Protein AF-A0A0A1UKA1-F1 (afdb_monomer_lite)

Organism: NCBI:txid1086054

Radius of gyration: 29.77 Å; chains: 1; bounding box: 98×79×46 Å

pLDDT: mean 81.66, std 26.02, range [28.23, 98.88]

Secondary structure (DSSP, 8-state):
-------------------------------------------------------------------EEES--HHHHHHHHHHHHHHHHHHHHHHHHHHH-TT--HHHHHHH-S--HHHHHHHHHHHHHHTTGGGG-EEE-----TT--EE--TTSTTEEEE-HHHHHS-SSSTT-HHHHHHHHHHTSTTTT--B-S--SHHHHHHHHHH-HHHHHTBHHHHHHHHHHTT-

Structure (mmCIF, N/CA/C/O backbone):
data_AF-A0A0A1UKA1-F1
#
_entry.id   AF-A0A0A1UKA1-F1
#
loop_
_atom_site.group_PDB
_atom_site.id
_atom_site.type_symbol
_atom_site.label_atom_id
_atom_site.label_alt_id
_atom_site.label_comp_id
_atom_site.label_asym_id
_atom_site.label_entity_id
_atom_site.label_seq_id
_atom_site.pdbx_PDB_ins_code
_atom_site.Cartn_x
_atom_site.Cartn_y
_atom_site.Cartn_z
_atom_site.occupancy
_atom_site.B_iso_or_equiv
_atom_site.auth_seq_id
_atom_site.auth_comp_id
_atom_site.auth_asym_id
_atom_site.auth_atom_id
_atom_site.pdbx_PDB_model_num
ATOM 1 N N . MET A 1 1 ? 31.131 40.952 -23.204 1.00 45.03 1 MET A N 1
ATOM 2 C CA . MET A 1 1 ? 29.961 41.759 -23.607 1.00 45.03 1 MET A CA 1
ATOM 3 C C . MET A 1 1 ? 28.839 40.793 -23.953 1.00 45.03 1 MET A C 1
ATOM 5 O O . MET A 1 1 ? 28.889 40.202 -25.018 1.00 45.03 1 MET A O 1
ATOM 9 N N . PHE A 1 2 ? 27.897 40.558 -23.039 1.00 41.47 2 PHE A N 1
ATOM 10 C CA . PHE A 1 2 ? 26.677 39.801 -23.329 1.00 41.47 2 PHE A CA 1
ATOM 11 C C . PHE A 1 2 ? 25.484 40.597 -22.807 1.00 41.47 2 PHE A C 1
ATOM 13 O O . PHE A 1 2 ? 25.529 41.143 -21.706 1.00 41.47 2 PHE A O 1
ATOM 20 N N . ALA A 1 3 ? 24.507 40.749 -23.695 1.00 42.91 3 ALA A N 1
ATOM 21 C CA . ALA A 1 3 ? 23.420 41.708 -23.641 1.00 42.91 3 ALA A CA 1
ATOM 22 C C . ALA A 1 3 ? 22.318 41.322 -22.646 1.00 42.91 3 ALA A C 1
ATOM 24 O O . ALA A 1 3 ? 22.089 40.150 -22.355 1.00 42.91 3 ALA A O 1
ATOM 25 N N . ALA A 1 4 ? 21.643 42.357 -22.154 1.00 44.34 4 ALA A N 1
ATOM 26 C CA . ALA A 1 4 ? 20.511 42.306 -21.246 1.00 44.34 4 ALA A CA 1
ATOM 27 C C . ALA A 1 4 ? 19.157 42.298 -21.984 1.00 44.34 4 ALA A C 1
ATOM 29 O O . ALA A 1 4 ? 19.071 42.702 -23.141 1.00 44.34 4 ALA A O 1
ATOM 30 N N . ALA A 1 5 ? 18.118 41.992 -21.191 1.00 44.09 5 ALA A N 1
ATOM 31 C CA . ALA A 1 5 ? 16.690 42.297 -21.365 1.00 44.09 5 ALA A CA 1
ATOM 32 C C . ALA A 1 5 ? 15.897 41.321 -22.270 1.00 44.09 5 ALA A C 1
ATOM 34 O O . ALA A 1 5 ? 16.370 40.887 -23.307 1.00 44.09 5 ALA A O 1
ATOM 35 N N . THR A 1 6 ? 14.678 40.890 -21.934 1.00 46.41 6 THR A N 1
ATOM 36 C CA . THR A 1 6 ? 13.545 41.658 -21.392 1.00 46.41 6 THR A CA 1
ATOM 37 C C . THR A 1 6 ? 12.527 40.749 -20.680 1.00 46.41 6 THR A C 1
ATOM 39 O O . THR A 1 6 ? 12.295 39.608 -21.068 1.00 46.41 6 THR A O 1
ATOM 42 N N . PHE A 1 7 ? 11.908 41.294 -19.630 1.00 43.38 7 PHE A N 1
ATOM 43 C CA . PHE A 1 7 ? 10.706 40.792 -18.959 1.00 43.38 7 PHE A CA 1
ATOM 44 C C . PHE A 1 7 ? 9.468 41.137 -19.801 1.00 43.38 7 PHE A C 1
ATOM 46 O O . PHE A 1 7 ? 9.341 42.284 -20.230 1.00 43.38 7 PHE A O 1
ATOM 53 N N . VAL A 1 8 ? 8.521 40.207 -19.959 1.00 53.72 8 VAL A N 1
ATOM 54 C CA . VAL A 1 8 ? 7.161 40.524 -20.428 1.00 53.72 8 VAL A CA 1
ATOM 55 C C . VAL A 1 8 ? 6.150 40.067 -19.382 1.00 53.72 8 VAL A C 1
ATOM 57 O O . VAL A 1 8 ? 5.944 38.880 -19.147 1.00 53.72 8 VAL A O 1
ATOM 60 N N . LEU A 1 9 ? 5.544 41.068 -18.747 1.00 42.81 9 LEU A N 1
ATOM 61 C CA . LEU A 1 9 ? 4.329 40.996 -17.948 1.00 42.81 9 LEU A CA 1
ATOM 62 C C . LEU A 1 9 ? 3.138 40.909 -18.916 1.00 42.81 9 LEU A C 1
ATOM 64 O O . LEU A 1 9 ? 3.089 41.672 -19.881 1.00 42.81 9 LEU A O 1
ATOM 68 N N . SER A 1 10 ? 2.144 40.059 -18.663 1.00 44.88 10 SER A N 1
ATOM 69 C CA . SER A 1 10 ? 0.820 40.249 -19.267 1.00 44.88 10 SER A CA 1
ATOM 70 C C . SER A 1 10 ? -0.294 39.766 -18.353 1.00 44.88 10 SER A C 1
ATOM 72 O O . SER A 1 10 ? -0.206 38.731 -17.697 1.00 44.88 10 SER A O 1
ATOM 74 N N . ALA A 1 11 ? -1.292 40.639 -18.285 1.00 46.38 11 ALA A N 1
ATOM 75 C CA . ALA A 1 11 ? -2.319 40.775 -17.279 1.00 46.38 11 ALA A CA 1
ATOM 76 C C . ALA A 1 11 ? -3.420 39.712 -17.351 1.00 46.38 11 ALA A C 1
ATOM 78 O O . ALA A 1 11 ? -3.791 39.220 -18.415 1.00 46.38 11 ALA A O 1
ATOM 79 N N . ALA A 1 12 ? -3.993 39.448 -16.179 1.00 43.00 12 ALA A N 1
ATOM 80 C CA . ALA A 1 12 ? -5.272 38.788 -16.003 1.00 43.00 12 ALA A CA 1
ATOM 81 C C . ALA A 1 12 ? -6.411 39.648 -16.578 1.00 43.00 12 ALA A C 1
ATOM 83 O O . ALA A 1 12 ? -6.493 40.842 -16.290 1.00 43.00 12 ALA A O 1
ATOM 84 N N . PHE A 1 13 ? -7.327 39.022 -17.317 1.00 42.34 13 PHE A N 1
ATOM 85 C CA . PHE A 1 13 ? -8.642 39.585 -17.611 1.00 42.34 13 PHE A CA 1
ATOM 86 C C . PHE A 1 13 ? -9.698 38.901 -16.738 1.00 42.34 13 PHE A C 1
ATOM 88 O O . PHE A 1 13 ? -9.982 37.713 -16.878 1.00 42.34 13 PHE A O 1
ATOM 95 N N . LEU A 1 14 ? -10.272 39.691 -15.832 1.00 41.97 14 LEU A N 1
ATOM 96 C CA . LEU A 1 14 ? -11.569 39.462 -15.205 1.00 41.97 14 LEU A CA 1
ATOM 97 C C . LEU A 1 14 ? -12.656 39.925 -16.180 1.00 41.97 14 LEU A C 1
ATOM 99 O O . LEU A 1 14 ? -12.638 41.080 -16.599 1.00 41.97 14 LEU A O 1
ATOM 103 N N . VAL A 1 15 ? -13.640 39.071 -16.466 1.00 43.03 15 VAL A N 1
ATOM 104 C CA . VAL A 1 15 ? -14.963 39.513 -16.924 1.00 43.03 15 VAL A CA 1
ATOM 105 C C . VAL A 1 15 ? -16.024 38.854 -16.050 1.00 43.03 15 VAL A C 1
ATOM 107 O O . VAL A 1 15 ? -16.029 37.646 -15.824 1.00 43.03 15 VAL A O 1
ATOM 110 N N . SER A 1 16 ? -16.878 39.722 -15.521 1.00 40.38 16 SER A N 1
ATOM 111 C CA . SER A 1 16 ? -17.994 39.497 -14.610 1.00 40.38 16 SER A CA 1
ATOM 112 C C . SER A 1 16 ? -19.310 39.828 -15.329 1.00 40.38 16 SER A C 1
ATOM 114 O O . SER A 1 16 ? -19.295 40.549 -16.324 1.00 40.38 16 SER A O 1
ATOM 116 N N . ALA A 1 17 ? -20.416 39.383 -14.717 1.00 38.75 17 ALA A N 1
ATOM 117 C CA . ALA A 1 17 ? -21.837 39.646 -14.996 1.00 38.75 17 ALA A CA 1
ATOM 118 C C . ALA A 1 17 ? -22.473 38.779 -16.105 1.00 38.75 17 ALA A C 1
ATOM 120 O O . ALA A 1 17 ? -21.890 38.573 -17.155 1.00 38.75 17 ALA A O 1
ATOM 121 N N . GLY A 1 18 ? -23.680 38.221 -15.962 1.00 36.91 18 GLY A N 1
ATOM 122 C CA . GLY A 1 18 ? -24.700 38.294 -14.913 1.00 36.91 18 GLY A CA 1
ATOM 123 C C . GLY A 1 18 ? -25.838 37.295 -15.217 1.00 36.91 18 GLY A C 1
ATOM 124 O O . GLY A 1 18 ? -25.990 36.843 -16.349 1.00 36.91 18 GLY A O 1
ATOM 125 N N . ARG A 1 19 ? -26.604 36.904 -14.187 1.00 41.25 19 ARG A N 1
ATOM 126 C CA . ARG A 1 19 ? -27.796 36.021 -14.261 1.00 41.25 19 ARG A CA 1
ATOM 127 C C . ARG A 1 19 ? -29.002 36.750 -14.897 1.00 41.25 19 ARG A C 1
ATOM 129 O O . ARG A 1 19 ? -29.015 37.978 -14.890 1.00 41.25 19 ARG A O 1
ATOM 136 N N . PRO A 1 20 ? -30.065 36.029 -15.313 1.00 43.44 20 PRO A N 1
ATOM 137 C CA . PRO A 1 20 ? -31.184 35.856 -14.373 1.00 43.44 20 PRO A CA 1
ATOM 138 C C . PRO A 1 20 ? -31.859 34.469 -14.383 1.00 43.44 20 PRO A C 1
ATOM 140 O O . PRO A 1 20 ? -31.786 33.694 -15.331 1.00 43.44 20 PRO A O 1
ATOM 143 N N . LEU A 1 21 ? -32.536 34.196 -13.264 1.00 36.00 21 LEU A N 1
ATOM 144 C CA . LEU A 1 21 ? -33.515 33.130 -13.047 1.00 36.00 21 LEU A CA 1
ATOM 145 C C . LEU A 1 21 ? -34.759 33.334 -13.927 1.00 36.00 21 LEU A C 1
ATOM 147 O O . LEU A 1 21 ? -35.229 34.460 -14.061 1.00 36.00 21 LEU A O 1
ATOM 151 N N . SER A 1 22 ? -35.367 32.242 -14.395 1.00 34.41 22 SER A N 1
ATOM 152 C CA . SER A 1 22 ? -36.781 32.231 -14.780 1.00 34.41 22 SER A CA 1
ATOM 153 C C . SER A 1 22 ? -37.458 30.985 -14.215 1.00 34.41 22 SER A C 1
ATOM 155 O O . SER A 1 22 ? -37.020 29.858 -14.443 1.00 34.41 22 SER A O 1
ATOM 157 N N . LEU A 1 23 ? -38.500 31.217 -13.419 1.00 32.72 23 LEU A N 1
ATOM 158 C CA . LEU A 1 23 ? -39.368 30.220 -12.810 1.00 32.72 23 LEU A CA 1
ATOM 159 C C . LEU A 1 23 ? -40.804 30.753 -12.922 1.00 32.72 23 LEU A C 1
ATOM 161 O O . LEU A 1 23 ? -41.051 31.913 -12.602 1.00 32.72 23 LEU A O 1
ATOM 165 N N . LYS A 1 24 ? -41.717 29.844 -13.288 1.00 33.72 24 LYS A N 1
ATOM 166 C CA . LYS A 1 24 ? -43.192 29.920 -13.337 1.00 33.72 24 LYS A CA 1
ATOM 167 C C . LYS A 1 24 ? -43.854 30.411 -14.634 1.00 33.72 24 LYS A C 1
ATOM 169 O O . LYS A 1 24 ? -43.985 31.602 -14.887 1.00 33.72 24 LYS A O 1
ATOM 174 N N . HIS A 1 25 ? -44.548 29.472 -15.274 1.00 30.61 25 HIS A N 1
ATOM 175 C CA . HIS A 1 25 ? -45.991 29.617 -15.453 1.00 30.61 25 HIS A CA 1
ATOM 176 C C . HIS A 1 25 ? -46.667 28.264 -15.229 1.00 30.61 25 HIS A C 1
ATOM 178 O O . HIS A 1 25 ? -46.197 27.244 -15.725 1.00 30.61 25 HIS A O 1
ATOM 184 N N . GLY A 1 26 ? -47.716 28.259 -14.413 1.00 32.50 26 GLY A N 1
ATOM 185 C CA . GLY A 1 26 ? -48.577 27.104 -14.208 1.00 32.50 26 GLY A CA 1
ATOM 186 C C . GLY A 1 26 ? -49.924 27.320 -14.876 1.00 32.50 26 GLY A C 1
ATOM 187 O O . GLY A 1 26 ? -50.324 28.461 -15.089 1.00 32.50 26 GLY A O 1
ATOM 188 N N . THR A 1 27 ? -50.651 26.228 -15.078 1.00 33.38 27 THR A N 1
ATOM 189 C CA . THR A 1 27 ? -52.112 26.244 -15.039 1.00 33.38 27 THR A CA 1
ATOM 190 C C . THR A 1 27 ? -52.638 24.892 -14.576 1.00 33.38 27 THR A C 1
ATOM 192 O O . THR A 1 27 ? -52.023 23.847 -14.762 1.00 33.38 27 THR A O 1
ATOM 195 N N . ARG A 1 28 ? -53.754 24.989 -13.863 1.00 28.23 28 ARG A N 1
ATOM 196 C CA . ARG A 1 28 ? -54.432 24.020 -13.004 1.00 28.23 28 ARG A CA 1
ATOM 197 C C . ARG A 1 28 ? -55.753 23.612 -13.679 1.00 28.23 28 ARG A C 1
ATOM 199 O O . ARG A 1 28 ? -56.225 24.351 -14.536 1.00 28.23 28 ARG A O 1
ATOM 206 N N . LEU A 1 29 ? -56.391 22.583 -13.103 1.00 32.38 29 LEU A N 1
ATOM 207 C CA . LEU A 1 29 ? -57.809 22.173 -13.204 1.00 32.38 29 LEU A CA 1
ATOM 208 C C . LEU A 1 29 ? -58.090 21.206 -14.371 1.00 32.38 29 LEU A C 1
ATOM 210 O O . LEU A 1 29 ? -57.583 21.408 -15.460 1.00 32.38 29 LEU A O 1
ATOM 214 N N . ASN A 1 30 ? -58.907 20.160 -14.265 1.00 31.45 30 ASN A N 1
ATOM 215 C CA . ASN A 1 30 ? -59.682 19.555 -13.177 1.00 31.45 30 ASN A CA 1
ATOM 216 C C . ASN A 1 30 ? -60.312 18.273 -13.762 1.00 31.45 30 ASN A C 1
ATOM 218 O O . ASN A 1 30 ? -60.727 18.292 -14.915 1.00 31.45 30 ASN A O 1
ATOM 222 N N . ASN A 1 31 ? -60.437 17.212 -12.967 1.00 31.28 31 ASN A N 1
ATOM 223 C CA . ASN A 1 31 ? -61.709 16.588 -12.567 1.00 31.28 31 ASN A CA 1
ATOM 224 C C . ASN A 1 31 ? -61.577 15.081 -12.333 1.00 31.28 31 ASN A C 1
ATOM 226 O O . ASN A 1 31 ? -61.294 14.279 -13.216 1.00 31.28 31 ASN A O 1
ATOM 230 N N . SER A 1 32 ? -61.874 14.754 -11.083 1.00 39.47 32 SER A N 1
ATOM 231 C CA . SER A 1 32 ? -62.432 13.513 -10.579 1.00 39.47 32 SER A CA 1
ATOM 232 C C . SER A 1 32 ? -63.569 12.951 -11.435 1.00 39.47 32 SER A C 1
ATOM 234 O O . SER A 1 32 ? -64.481 13.691 -11.803 1.00 39.47 32 SER A O 1
ATOM 236 N N . SER A 1 33 ? -63.607 11.626 -11.573 1.00 31.28 33 SER A N 1
ATOM 237 C CA . SER A 1 33 ? -64.863 10.887 -11.451 1.00 31.28 33 SER A CA 1
ATOM 238 C C . SER A 1 33 ? -64.595 9.474 -10.928 1.00 31.28 33 SER A C 1
ATOM 240 O O . SER A 1 33 ? -63.884 8.687 -11.547 1.00 31.28 33 SER A O 1
ATOM 242 N N . LEU A 1 34 ? -65.128 9.213 -9.737 1.00 39.97 34 LEU A N 1
ATOM 243 C CA . LEU A 1 34 ? -65.350 7.903 -9.133 1.00 39.97 34 LEU A CA 1
ATOM 244 C C . LEU A 1 34 ? -66.648 7.330 -9.711 1.00 39.97 34 LEU A C 1
ATOM 246 O O . LEU A 1 34 ? -67.621 8.068 -9.794 1.00 39.97 34 LEU A O 1
ATOM 250 N N . THR A 1 35 ? -66.678 6.040 -10.044 1.00 35.34 35 THR A N 1
ATOM 251 C CA . THR A 1 35 ? -67.818 5.102 -9.881 1.00 35.34 35 THR A CA 1
ATOM 252 C C . THR A 1 35 ? -67.304 3.706 -10.275 1.00 35.34 35 THR A C 1
ATOM 254 O O . THR A 1 35 ? -66.730 3.542 -11.344 1.00 35.34 35 THR A O 1
ATOM 257 N N . ASN A 1 36 ? -67.126 2.807 -9.306 1.00 34.56 36 ASN A N 1
ATOM 258 C CA . ASN A 1 36 ? -68.060 1.780 -8.807 1.00 34.56 36 ASN A CA 1
ATOM 259 C C . ASN A 1 36 ? -68.038 0.467 -9.616 1.00 34.56 36 ASN A C 1
ATOM 261 O O . ASN A 1 36 ? -68.503 0.414 -10.748 1.00 34.56 36 ASN A O 1
ATOM 265 N N . ASP A 1 37 ? -67.505 -0.560 -8.948 1.00 32.72 37 ASP A N 1
ATOM 266 C CA . ASP A 1 37 ? -67.963 -1.952 -8.842 1.00 32.72 37 ASP A CA 1
ATOM 267 C C . ASP A 1 37 ? -68.455 -2.725 -10.077 1.00 32.72 37 ASP A C 1
ATOM 269 O O . ASP A 1 37 ? -69.548 -2.497 -10.587 1.00 32.72 37 ASP A O 1
ATOM 273 N N . LEU A 1 38 ? -67.754 -3.830 -10.368 1.00 34.25 38 LEU A N 1
ATOM 274 C CA . LEU A 1 38 ? -68.413 -5.139 -10.382 1.00 34.25 38 LEU A CA 1
ATOM 275 C C . LEU A 1 38 ? -67.436 -6.258 -9.980 1.00 34.25 38 LEU A C 1
ATOM 277 O O . LEU A 1 38 ? -66.405 -6.480 -10.612 1.00 34.25 38 LEU A O 1
ATOM 281 N N . ALA A 1 39 ? -67.796 -6.944 -8.900 1.00 32.44 39 ALA A N 1
ATOM 282 C CA . ALA A 1 39 ? -67.171 -8.143 -8.366 1.00 32.44 39 ALA A CA 1
ATOM 283 C C . ALA A 1 39 ? -67.573 -9.408 -9.148 1.00 32.44 39 ALA A C 1
ATOM 285 O O . ALA A 1 39 ? -68.695 -9.488 -9.645 1.00 32.44 39 ALA A O 1
ATOM 286 N N . ALA A 1 40 ? -66.697 -10.421 -9.150 1.00 34.34 40 ALA A N 1
ATOM 287 C CA . ALA A 1 40 ? -67.073 -11.839 -9.122 1.00 34.34 40 ALA A CA 1
ATOM 288 C C . ALA A 1 40 ? -65.871 -12.714 -8.694 1.00 34.34 40 ALA A C 1
ATOM 290 O O . ALA A 1 40 ? -64.944 -12.944 -9.469 1.00 34.34 40 ALA A O 1
ATOM 291 N N . GLU A 1 41 ? -65.902 -13.195 -7.447 1.00 36.88 41 GLU A N 1
ATOM 292 C CA . GLU A 1 41 ? -65.266 -14.450 -6.997 1.00 36.88 41 GLU A CA 1
ATOM 293 C C . GLU A 1 41 ? -66.059 -15.648 -7.598 1.00 36.88 41 GLU A C 1
ATOM 295 O O . GLU A 1 41 ? -67.194 -15.462 -8.029 1.00 36.88 41 GLU A O 1
ATOM 300 N N . VAL A 1 42 ? -65.570 -16.893 -7.729 1.00 32.41 42 VAL A N 1
ATOM 301 C CA . VAL A 1 42 ? -65.313 -17.884 -6.658 1.00 32.41 42 VAL A CA 1
ATOM 302 C C . VAL A 1 42 ? -64.662 -19.163 -7.256 1.00 32.41 42 VAL A C 1
ATOM 304 O O . VAL A 1 42 ? -65.085 -19.616 -8.314 1.00 32.41 42 VAL A O 1
ATOM 307 N N . GLN A 1 43 ? -63.650 -19.688 -6.533 1.00 35.00 43 GLN A N 1
ATOM 308 C CA . GLN A 1 43 ? -63.176 -21.076 -6.228 1.00 35.00 43 GLN A CA 1
ATOM 309 C C . GLN A 1 43 ? -63.515 -22.260 -7.180 1.00 35.00 43 GLN A C 1
ATOM 311 O O . GLN A 1 43 ? -64.567 -22.310 -7.791 1.00 35.00 43 GLN A O 1
ATOM 316 N N . MET A 1 44 ? -62.716 -23.331 -7.322 1.00 30.36 44 MET A N 1
ATOM 317 C CA . MET A 1 44 ? -62.159 -24.232 -6.296 1.00 30.36 44 MET A CA 1
ATOM 318 C C . MET A 1 44 ? -61.322 -25.324 -7.010 1.00 30.36 44 MET A C 1
ATOM 320 O O . MET A 1 44 ? -61.779 -25.800 -8.041 1.00 30.36 44 MET A O 1
ATOM 324 N N . GLN A 1 45 ? -60.177 -25.778 -6.472 1.00 35.31 45 GLN A N 1
ATOM 325 C CA . GLN A 1 45 ? -59.939 -27.216 -6.209 1.00 35.31 45 GLN A CA 1
ATOM 326 C C . GLN A 1 45 ? -58.619 -27.484 -5.476 1.00 35.31 45 GLN A C 1
ATOM 328 O O . GLN A 1 45 ? -57.525 -27.218 -5.969 1.00 35.31 45 GLN A O 1
ATOM 333 N N . GLU A 1 46 ? -58.760 -28.083 -4.296 1.00 36.34 46 GLU A N 1
ATOM 334 C CA . GLU A 1 46 ? -57.701 -28.739 -3.545 1.0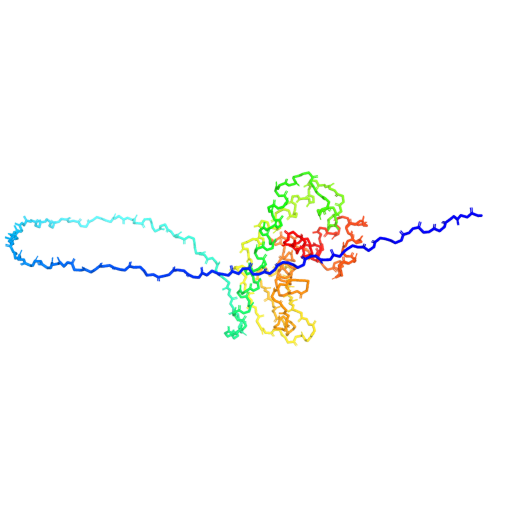0 36.34 46 GLU A CA 1
ATOM 335 C C . GLU A 1 46 ? -57.205 -29.993 -4.281 1.00 36.34 46 GLU A C 1
ATOM 337 O O . GLU A 1 46 ? -57.995 -30.807 -4.767 1.00 36.34 46 GLU A O 1
ATOM 342 N N . ARG A 1 47 ? -55.888 -30.210 -4.275 1.00 32.12 47 ARG A N 1
ATOM 343 C CA . ARG A 1 47 ? -55.309 -31.557 -4.314 1.00 32.12 47 ARG A CA 1
ATOM 344 C C . ARG A 1 47 ? -54.228 -31.666 -3.248 1.00 32.12 47 ARG A C 1
ATOM 346 O O . ARG A 1 47 ? -53.099 -31.226 -3.434 1.00 32.12 47 ARG A O 1
ATOM 353 N N . PHE A 1 48 ? -54.598 -32.297 -2.140 1.00 36.53 48 PHE A N 1
ATOM 354 C CA . PHE A 1 48 ? -53.667 -33.002 -1.271 1.00 36.53 48 PHE A CA 1
ATOM 355 C C . PHE A 1 48 ? -53.064 -34.177 -2.049 1.00 36.53 48 PHE A C 1
ATOM 357 O O . PHE A 1 48 ? -53.796 -35.083 -2.442 1.00 36.53 48 PHE A O 1
ATOM 364 N N . ALA A 1 49 ? -51.744 -34.186 -2.242 1.00 34.03 49 ALA A N 1
ATOM 365 C CA . ALA A 1 49 ? -50.980 -35.414 -2.445 1.00 34.03 49 ALA A CA 1
ATOM 366 C C . ALA A 1 49 ? -49.480 -35.201 -2.181 1.00 34.03 49 ALA A C 1
ATOM 368 O O . ALA A 1 49 ? -48.801 -34.478 -2.900 1.00 34.03 49 ALA A O 1
ATOM 369 N N . SER A 1 50 ? -49.007 -35.949 -1.186 1.00 36.22 50 SER A N 1
ATOM 370 C CA . SER A 1 50 ? -47.695 -36.595 -1.102 1.00 36.22 50 SER A CA 1
ATOM 371 C C . SER A 1 50 ? -46.439 -35.732 -0.948 1.00 36.22 50 SER A C 1
ATOM 373 O O . SER A 1 50 ? -45.897 -35.153 -1.883 1.00 36.22 50 SER A O 1
ATOM 375 N N . SER A 1 51 ? -45.891 -35.807 0.263 1.00 47.25 51 SER A N 1
ATOM 376 C CA . SER A 1 51 ? -44.480 -35.610 0.568 1.00 47.25 51 SER A CA 1
ATOM 377 C C . SER A 1 51 ? -43.567 -36.397 -0.380 1.00 47.25 51 SER A C 1
ATOM 379 O O . SER A 1 51 ? -43.631 -37.626 -0.419 1.00 47.25 51 SER A O 1
ATOM 381 N N . GLN A 1 52 ? -42.639 -35.711 -1.044 1.00 42.00 52 GLN A N 1
ATOM 382 C CA . GLN A 1 52 ? -41.410 -36.326 -1.535 1.00 42.00 52 GLN A CA 1
ATOM 383 C C . GLN A 1 52 ? -40.252 -35.353 -1.295 1.00 42.00 52 GLN A C 1
ATOM 385 O O . GLN A 1 52 ? -40.282 -34.199 -1.711 1.00 42.00 52 GLN A O 1
ATOM 390 N N . SER A 1 53 ? -39.252 -35.832 -0.565 1.00 48.66 53 SER A N 1
ATOM 391 C CA . SER A 1 53 ? -38.008 -35.150 -0.228 1.00 48.66 53 SER A CA 1
ATOM 392 C C . SER A 1 53 ? -37.253 -34.694 -1.480 1.00 48.66 53 SER A C 1
ATOM 394 O O . SER A 1 53 ? -36.633 -35.514 -2.160 1.00 48.66 53 SER A O 1
ATOM 396 N N . ALA A 1 54 ? -37.250 -33.391 -1.750 1.00 39.41 54 ALA A N 1
ATOM 397 C CA . ALA A 1 54 ? -36.245 -32.771 -2.598 1.00 39.41 54 ALA A CA 1
ATOM 398 C C . ALA A 1 54 ? -35.129 -32.254 -1.683 1.00 39.41 54 ALA A C 1
ATOM 400 O O . ALA A 1 54 ? -35.344 -31.387 -0.839 1.00 39.41 54 ALA A O 1
ATOM 401 N N . LEU A 1 55 ? -33.943 -32.850 -1.808 1.00 41.59 55 LEU A N 1
ATOM 402 C CA . LEU A 1 55 ? -32.708 -32.295 -1.270 1.00 41.59 55 LEU A CA 1
ATOM 403 C C . LEU A 1 55 ? -32.460 -30.966 -1.983 1.00 41.59 55 LEU A C 1
ATOM 405 O O . LEU A 1 55 ? -31.856 -30.935 -3.055 1.00 41.59 55 LEU A O 1
ATOM 409 N N . ASP A 1 56 ? -32.950 -29.881 -1.393 1.00 38.50 56 ASP A N 1
ATOM 410 C CA . ASP A 1 56 ? -32.598 -28.542 -1.826 1.00 38.50 56 ASP A CA 1
ATOM 411 C C . ASP A 1 56 ? -31.102 -28.351 -1.604 1.00 38.50 56 ASP A C 1
ATOM 413 O O . ASP A 1 56 ? -30.583 -28.289 -0.485 1.00 38.50 56 ASP A O 1
ATOM 417 N N . HIS A 1 57 ? -30.401 -28.290 -2.729 1.00 46.88 57 HIS A N 1
ATOM 418 C CA . HIS A 1 57 ? -29.038 -27.828 -2.825 1.00 46.88 57 HIS A CA 1
ATOM 419 C C . HIS A 1 57 ? -29.033 -26.372 -2.352 1.00 46.88 57 HIS A C 1
ATOM 421 O O . HIS A 1 57 ? -29.254 -25.447 -3.134 1.00 46.88 57 HIS A O 1
ATOM 427 N N . PHE A 1 58 ? -28.818 -26.164 -1.049 1.00 47.28 58 PHE A N 1
ATOM 428 C CA . PHE A 1 58 ? -28.484 -24.859 -0.498 1.00 47.28 58 PHE A CA 1
ATOM 429 C C . PHE A 1 58 ? -27.193 -24.428 -1.187 1.00 47.28 58 PHE A C 1
ATOM 431 O O . PHE A 1 58 ? -26.086 -24.793 -0.786 1.00 47.28 58 PHE A O 1
ATOM 438 N N . SER A 1 59 ? -27.343 -23.672 -2.272 1.00 59.84 59 SER A N 1
ATOM 439 C CA . SER A 1 59 ? -26.260 -22.916 -2.868 1.00 59.84 59 SER A CA 1
ATOM 440 C C . SER A 1 59 ? -25.831 -21.919 -1.803 1.00 59.84 59 SER A C 1
ATOM 442 O O . SER A 1 59 ? -26.412 -20.841 -1.662 1.00 59.84 59 SER A O 1
ATOM 444 N N . ALA A 1 60 ? -24.860 -22.330 -0.987 1.00 56.47 60 ALA A N 1
ATOM 445 C CA . ALA A 1 60 ? -24.233 -21.492 0.007 1.00 56.47 60 ALA A CA 1
ATOM 446 C C . ALA A 1 60 ? -23.679 -20.281 -0.739 1.00 56.47 60 ALA A C 1
ATOM 448 O O . ALA A 1 60 ? -22.642 -20.353 -1.400 1.00 56.47 60 ALA A O 1
ATOM 449 N N . SER A 1 61 ? -24.409 -19.168 -0.669 1.00 59.41 61 SER A N 1
ATOM 450 C CA . SER A 1 61 ? -23.882 -17.886 -1.102 1.00 59.41 61 SER A CA 1
ATOM 451 C C . SER A 1 61 ? -22.553 -17.713 -0.376 1.00 59.41 61 SER A C 1
ATOM 453 O O . SER A 1 61 ? -22.535 -17.825 0.855 1.00 59.41 61 SER A O 1
ATOM 455 N N . PRO A 1 62 ? -21.431 -17.515 -1.088 1.00 56.44 62 PRO A N 1
ATOM 456 C CA . PRO A 1 62 ? -20.145 -17.414 -0.429 1.00 56.44 62 PRO A CA 1
ATOM 457 C C . PRO A 1 62 ? -20.234 -16.271 0.580 1.00 56.44 62 PRO A C 1
ATOM 459 O O . PRO A 1 62 ? -20.484 -15.126 0.198 1.00 56.44 62 PRO A O 1
ATOM 462 N N . LEU A 1 63 ? -20.079 -16.606 1.867 1.00 62.53 63 LEU A N 1
ATOM 463 C CA . LEU A 1 63 ? -20.011 -15.658 2.976 1.00 62.53 63 LEU A CA 1
ATOM 464 C C . LEU A 1 63 ? -19.078 -14.521 2.556 1.00 62.53 63 LEU A C 1
ATOM 466 O O . LEU A 1 63 ? -17.861 -14.711 2.442 1.00 62.53 63 LEU A O 1
ATOM 470 N N . ARG A 1 64 ? -19.647 -13.343 2.271 1.00 60.06 64 ARG A N 1
ATOM 471 C CA . ARG A 1 64 ? -18.842 -12.158 1.985 1.00 60.06 64 ARG A CA 1
ATOM 472 C C . ARG A 1 64 ? -18.049 -11.881 3.252 1.00 60.06 64 ARG A C 1
ATOM 474 O O . ARG A 1 64 ? -18.616 -11.579 4.297 1.00 60.06 64 ARG A O 1
ATOM 481 N N . LYS A 1 65 ? -16.728 -12.040 3.182 1.00 77.69 65 LYS A N 1
ATOM 482 C CA . LYS A 1 65 ? -15.859 -11.636 4.285 1.00 77.69 65 LYS A CA 1
ATOM 483 C C . LYS A 1 65 ? -15.943 -10.121 4.389 1.00 77.69 65 LYS A C 1
ATOM 485 O O . LYS A 1 65 ? -15.545 -9.424 3.461 1.00 77.69 65 LYS A O 1
ATOM 490 N N . HIS A 1 66 ? -16.496 -9.646 5.493 1.00 89.69 66 HIS A N 1
ATOM 491 C CA . HIS A 1 66 ? -16.510 -8.239 5.862 1.00 89.69 66 HIS A CA 1
ATOM 492 C C . HIS A 1 66 ? -15.367 -7.952 6.834 1.00 89.69 66 HIS A C 1
ATOM 494 O O . HIS A 1 66 ? -14.829 -8.865 7.466 1.00 89.69 66 HIS A O 1
ATOM 500 N N . ALA A 1 67 ? -14.995 -6.680 6.943 1.00 94.62 67 ALA A N 1
ATOM 501 C CA . ALA A 1 67 ? -13.997 -6.240 7.896 1.00 94.62 67 ALA A CA 1
ATOM 502 C C . ALA A 1 67 ? -14.500 -6.521 9.315 1.00 94.62 67 ALA A C 1
ATOM 504 O O . ALA A 1 67 ? -15.681 -6.338 9.614 1.00 94.62 67 ALA A O 1
ATOM 505 N N . LEU A 1 68 ? -13.591 -6.959 10.181 1.00 97.31 68 LEU A N 1
ATOM 506 C CA . LEU A 1 68 ? -13.870 -7.182 11.595 1.00 97.31 68 LEU A CA 1
ATOM 507 C C . LEU A 1 68 ? -13.188 -6.095 12.421 1.00 97.31 68 LEU A C 1
ATOM 509 O O . LEU A 1 68 ? -12.077 -5.671 12.101 1.00 97.31 68 LEU A O 1
ATOM 513 N N . TYR A 1 69 ? -13.831 -5.672 13.505 1.00 98.12 69 TYR A N 1
ATOM 514 C CA . TYR A 1 69 ? -13.337 -4.612 14.382 1.00 98.12 69 TYR A CA 1
ATOM 515 C C . TYR A 1 69 ? -13.234 -5.143 15.804 1.00 98.12 69 TYR A C 1
ATOM 517 O O . TYR A 1 69 ? -14.204 -5.655 16.355 1.00 98.12 69 TYR A O 1
ATOM 525 N N . VAL A 1 70 ? -12.045 -5.053 16.391 1.00 98.31 70 VAL A N 1
ATOM 526 C CA . VAL A 1 70 ? -11.748 -5.630 17.705 1.00 98.31 70 VAL A CA 1
ATOM 527 C C . VAL A 1 70 ? -11.253 -4.523 18.627 1.00 98.31 70 VAL A C 1
ATOM 529 O O . VAL A 1 70 ? -10.213 -3.911 18.368 1.00 98.31 70 VAL A O 1
ATOM 532 N N . HIS A 1 71 ? -12.004 -4.293 19.708 1.00 98.06 71 HIS A N 1
ATOM 533 C CA . HIS A 1 71 ? -11.802 -3.200 20.669 1.00 98.06 71 HIS A CA 1
ATOM 534 C C . HIS A 1 71 ? -11.795 -1.802 20.036 1.00 98.06 71 HIS A C 1
ATOM 536 O O . HIS A 1 71 ? -11.069 -0.931 20.502 1.00 98.06 71 HIS A O 1
ATOM 542 N N . CYS A 1 72 ? -12.570 -1.606 18.969 1.00 98.12 72 CYS A N 1
ATOM 543 C CA . CYS A 1 72 ? -12.718 -0.315 18.309 1.00 98.12 72 CYS A CA 1
ATOM 544 C C . CYS A 1 72 ? -14.046 0.337 18.699 1.00 98.12 72 CYS A C 1
ATOM 546 O O . CYS A 1 72 ? -15.078 -0.336 18.672 1.00 98.12 72 CYS A O 1
ATOM 548 N N . ASP A 1 73 ? -14.031 1.627 19.021 1.00 98.00 73 ASP A N 1
ATOM 549 C CA . ASP A 1 73 ? -15.258 2.400 19.235 1.00 98.00 73 ASP A CA 1
ATOM 550 C C . ASP A 1 73 ? -15.945 2.784 17.906 1.00 98.00 73 ASP A C 1
ATOM 552 O O . ASP A 1 73 ? -15.407 2.585 16.812 1.00 98.00 73 ASP A O 1
ATOM 556 N N . ALA A 1 74 ? -17.156 3.341 17.990 1.00 98.25 74 ALA A N 1
ATOM 557 C CA . ALA A 1 74 ? -17.952 3.699 16.816 1.00 98.25 74 ALA A CA 1
ATOM 558 C C . ALA A 1 74 ? -17.251 4.717 15.891 1.00 98.25 74 ALA A C 1
ATOM 560 O O . ALA A 1 74 ? -17.298 4.573 14.666 1.00 98.25 74 ALA A O 1
ATOM 561 N N . ASN A 1 75 ? -16.551 5.707 16.452 1.00 98.12 75 ASN A N 1
ATOM 562 C CA . ASN A 1 75 ? -15.827 6.711 15.671 1.00 98.12 75 ASN A CA 1
ATOM 563 C C . ASN A 1 75 ? -14.606 6.093 14.985 1.00 98.12 75 ASN A C 1
ATOM 565 O O . ASN A 1 75 ? -14.351 6.359 13.807 1.00 98.12 75 ASN A O 1
ATOM 569 N N . GLN A 1 76 ? -13.880 5.223 15.686 1.00 98.50 76 GLN A N 1
ATOM 570 C CA . GLN A 1 76 ? -12.773 4.462 15.114 1.00 98.50 76 GLN A CA 1
ATOM 571 C C . GLN A 1 76 ? -13.249 3.587 13.951 1.00 98.50 76 GLN A C 1
ATOM 573 O O . GLN A 1 76 ? -12.615 3.588 12.896 1.00 98.50 76 GLN A O 1
ATOM 578 N N . ILE A 1 77 ? -14.389 2.903 14.082 1.00 98.62 77 ILE A N 1
ATOM 579 C CA . ILE A 1 77 ? -14.969 2.097 12.996 1.00 98.62 77 ILE A CA 1
ATOM 580 C C . ILE A 1 77 ? -15.258 2.963 11.762 1.00 98.62 77 ILE A C 1
ATOM 582 O O . ILE A 1 77 ? -14.846 2.596 10.659 1.00 98.62 77 ILE A O 1
ATOM 586 N N . ILE A 1 78 ? -15.883 4.135 11.928 1.00 98.44 78 ILE A N 1
ATOM 587 C CA . ILE A 1 78 ? -16.135 5.075 10.818 1.00 98.44 78 ILE A CA 1
ATOM 588 C C . ILE A 1 78 ? -14.821 5.464 10.131 1.00 98.44 78 ILE A C 1
ATOM 590 O O . ILE A 1 78 ? -14.705 5.383 8.904 1.00 98.44 78 ILE A O 1
ATOM 594 N N . GLN A 1 79 ? -13.806 5.829 10.916 1.00 98.69 79 GLN A N 1
ATOM 595 C CA . GLN A 1 79 ? -12.499 6.222 10.398 1.00 98.69 79 GLN A CA 1
ATOM 596 C C . GLN A 1 79 ? -11.789 5.091 9.641 1.00 98.69 79 GLN A C 1
ATOM 598 O O . GLN A 1 79 ? -11.133 5.357 8.628 1.00 98.69 79 GLN A O 1
ATOM 603 N N . ILE A 1 80 ? -11.922 3.846 10.106 1.00 98.75 80 ILE A N 1
ATOM 604 C CA . ILE A 1 80 ? -11.378 2.656 9.441 1.00 98.75 80 ILE A CA 1
ATOM 605 C C . ILE A 1 80 ? -12.099 2.408 8.116 1.00 98.75 80 ILE A C 1
ATOM 607 O O . ILE A 1 80 ? -11.441 2.183 7.099 1.00 98.75 80 ILE A O 1
ATOM 611 N N . VAL A 1 81 ? -13.435 2.478 8.112 1.00 98.69 81 VAL A N 1
ATOM 612 C CA . VAL A 1 81 ? -14.255 2.274 6.908 1.00 98.69 81 VAL A CA 1
ATOM 613 C C . VAL A 1 81 ? -13.908 3.284 5.825 1.00 98.69 81 VAL A C 1
ATOM 615 O O . VAL A 1 81 ? -13.724 2.908 4.667 1.00 98.69 81 VAL A O 1
ATOM 618 N N . GLN A 1 82 ? -13.784 4.558 6.189 1.00 98.62 82 GLN A N 1
ATOM 619 C CA . GLN A 1 82 ? -13.350 5.596 5.257 1.00 98.62 82 GLN A CA 1
ATOM 620 C C . GLN A 1 82 ? -11.955 5.288 4.697 1.00 98.62 82 GLN A C 1
ATOM 622 O O . GLN A 1 82 ? -11.759 5.301 3.482 1.00 98.62 82 GLN A O 1
ATOM 627 N N . ALA A 1 83 ? -11.006 4.944 5.571 1.00 98.69 83 ALA A N 1
ATOM 628 C CA . ALA A 1 83 ? -9.624 4.702 5.183 1.00 98.69 83 ALA A CA 1
ATOM 629 C C . ALA A 1 83 ? -9.468 3.506 4.235 1.00 98.69 83 ALA A C 1
ATOM 631 O O . ALA A 1 83 ? -8.790 3.632 3.214 1.00 98.69 83 ALA A O 1
ATOM 632 N N . PHE A 1 84 ? -10.091 2.353 4.518 1.00 98.50 84 PHE A N 1
ATOM 633 C CA . PHE A 1 84 ? -9.933 1.199 3.629 1.00 98.50 84 PHE A CA 1
ATOM 634 C C . PHE A 1 84 ? -10.662 1.392 2.300 1.00 98.50 84 PHE A C 1
ATOM 636 O O . PHE A 1 84 ? -10.174 0.898 1.288 1.00 98.50 84 PHE A O 1
ATOM 643 N N . LYS A 1 85 ? -11.781 2.132 2.264 1.00 98.38 85 LYS A N 1
ATOM 644 C CA . LYS A 1 85 ? -12.468 2.454 1.003 1.00 98.38 85 LYS A CA 1
ATOM 645 C C . LYS A 1 85 ? -11.579 3.305 0.097 1.00 98.38 85 LYS A C 1
ATOM 647 O O . LYS A 1 85 ? -11.502 3.033 -1.097 1.00 98.38 85 LYS A O 1
ATOM 652 N N . ILE A 1 86 ? -10.884 4.301 0.650 1.00 98.44 86 ILE A N 1
ATOM 653 C CA . ILE A 1 86 ? -9.913 5.099 -0.117 1.00 98.44 86 ILE A CA 1
ATOM 654 C C . ILE A 1 86 ? -8.700 4.251 -0.511 1.00 98.44 86 ILE A C 1
ATOM 656 O O . ILE A 1 86 ? -8.280 4.304 -1.661 1.00 98.44 86 ILE A O 1
ATOM 660 N N . ALA A 1 87 ? -8.186 3.403 0.383 1.00 98.62 87 ALA A N 1
ATOM 661 C CA . ALA A 1 87 ? -7.099 2.485 0.042 1.00 98.62 87 ALA A CA 1
ATOM 662 C C . ALA A 1 87 ? -7.478 1.549 -1.122 1.00 98.62 87 ALA A C 1
ATOM 664 O O . ALA A 1 87 ? -6.684 1.359 -2.037 1.00 98.62 87 ALA A O 1
ATOM 665 N N . GLN A 1 88 ? -8.698 1.004 -1.138 1.00 98.56 88 GLN A N 1
ATOM 666 C CA . GLN A 1 88 ? -9.182 0.190 -2.258 1.00 98.56 88 GLN A CA 1
ATOM 667 C C . GLN A 1 88 ? -9.242 0.995 -3.560 1.00 98.56 88 GLN A C 1
ATOM 669 O O . GLN A 1 88 ? -8.795 0.482 -4.580 1.00 98.56 88 GLN A O 1
ATOM 674 N N . LYS A 1 89 ? -9.667 2.268 -3.521 1.00 98.44 89 LYS A N 1
ATOM 675 C CA . LYS A 1 89 ? -9.609 3.164 -4.691 1.00 98.44 89 LYS A CA 1
ATOM 676 C C . LYS A 1 89 ? -8.177 3.395 -5.183 1.00 98.44 89 LYS A C 1
ATOM 678 O O . LYS A 1 89 ? -7.941 3.325 -6.383 1.00 98.44 89 LYS A O 1
ATOM 683 N N . TYR A 1 90 ? -7.216 3.620 -4.284 1.00 98.56 90 TYR A N 1
ATOM 684 C CA . TYR A 1 90 ? -5.799 3.733 -4.659 1.00 98.56 90 TYR A CA 1
ATOM 685 C C . TYR A 1 90 ? -5.300 2.445 -5.323 1.00 98.56 90 TYR A C 1
ATOM 687 O O . TYR A 1 90 ? -4.651 2.489 -6.365 1.00 98.56 90 TYR A O 1
ATOM 695 N N . ALA A 1 91 ? -5.648 1.285 -4.758 1.00 98.75 91 ALA A N 1
ATOM 696 C CA . ALA A 1 91 ? -5.284 -0.007 -5.326 1.00 98.75 91 ALA A CA 1
ATOM 697 C C . ALA A 1 91 ? -5.964 -0.285 -6.679 1.00 98.75 91 ALA A C 1
ATOM 699 O O . ALA A 1 91 ? -5.335 -0.889 -7.548 1.00 98.75 91 ALA A O 1
ATOM 700 N N . ASP A 1 92 ? -7.213 0.149 -6.869 1.00 98.62 92 ASP A N 1
ATOM 701 C CA . ASP A 1 92 ? -7.926 0.086 -8.151 1.00 98.62 92 ASP A CA 1
ATOM 702 C C . ASP A 1 92 ? -7.201 0.923 -9.212 1.00 98.62 92 ASP A C 1
ATOM 704 O O . ASP A 1 92 ? -6.867 0.392 -10.274 1.00 98.62 92 ASP A O 1
ATOM 708 N N . SER A 1 93 ? -6.886 2.189 -8.911 1.00 98.62 93 SER A N 1
ATOM 709 C CA . SER A 1 93 ? -6.108 3.067 -9.798 1.00 98.62 93 SER A CA 1
ATOM 710 C C . SER A 1 93 ? -4.754 2.453 -10.157 1.00 98.62 93 SER A C 1
ATOM 712 O O . SER A 1 93 ? -4.410 2.364 -11.334 1.00 98.62 93 SER A O 1
ATOM 714 N N . SER A 1 94 ? -4.020 1.939 -9.167 1.00 98.81 94 SER A N 1
ATOM 715 C CA . SER A 1 94 ? -2.737 1.259 -9.374 1.00 98.81 94 SER A CA 1
ATOM 716 C C . SER A 1 94 ? -2.832 0.031 -10.265 1.00 98.81 94 SER A C 1
ATOM 718 O O . SER A 1 94 ? -2.026 -0.146 -11.178 1.00 98.81 94 SER A O 1
ATOM 720 N N . TYR A 1 95 ? -3.809 -0.835 -10.005 1.00 98.81 95 TYR A N 1
ATOM 721 C CA . TYR A 1 95 ? -4.020 -2.035 -10.802 1.00 98.81 95 TYR A CA 1
ATOM 722 C C . TYR A 1 95 ? -4.368 -1.685 -12.250 1.00 98.81 95 TYR A C 1
ATOM 724 O O . TYR A 1 95 ? -3.797 -2.272 -13.168 1.00 98.81 95 TYR A O 1
ATOM 732 N N . ASN A 1 96 ? -5.258 -0.712 -12.455 1.00 98.69 96 ASN A N 1
ATOM 733 C CA . ASN A 1 96 ? -5.651 -0.260 -13.787 1.00 98.69 96 ASN A CA 1
ATOM 734 C C . ASN A 1 96 ? -4.474 0.379 -14.531 1.00 98.69 96 ASN A C 1
ATOM 736 O O . ASN A 1 96 ? -4.245 0.042 -15.690 1.00 98.69 96 ASN A O 1
ATOM 740 N N . HIS A 1 97 ? -3.679 1.217 -13.857 1.00 98.75 97 HIS A N 1
ATOM 741 C CA . HIS A 1 97 ? -2.459 1.793 -14.426 1.00 98.75 97 HIS A CA 1
ATOM 742 C C . HIS A 1 97 ? -1.508 0.706 -14.924 1.00 98.75 97 HIS A C 1
ATOM 744 O O . HIS A 1 97 ? -1.065 0.754 -16.069 1.00 98.75 97 HIS A O 1
ATOM 750 N N . LEU A 1 98 ? -1.225 -0.302 -14.094 1.00 98.75 98 LEU A N 1
ATOM 751 C CA . LEU A 1 98 ? -0.364 -1.420 -14.484 1.00 98.75 98 LEU A CA 1
ATOM 752 C C . LEU A 1 98 ? -0.964 -2.167 -15.680 1.00 98.75 98 LEU A C 1
ATOM 754 O O . LEU A 1 98 ? -0.296 -2.323 -16.695 1.00 98.75 98 LEU A O 1
ATOM 758 N N . LYS A 1 99 ? -2.248 -2.545 -15.617 1.00 98.69 99 LYS A N 1
ATOM 759 C CA . LYS A 1 99 ? -2.943 -3.248 -16.708 1.00 98.69 99 LYS A CA 1
ATOM 760 C C . LYS A 1 99 ? -2.888 -2.512 -18.048 1.00 98.69 99 LYS A C 1
ATOM 762 O O . LYS A 1 99 ? -2.768 -3.190 -19.066 1.00 98.69 99 LYS A O 1
ATOM 767 N N . SER A 1 100 ? -2.964 -1.184 -18.041 1.00 98.56 100 SER A N 1
ATOM 768 C CA . SER A 1 100 ? -2.855 -0.348 -19.244 1.00 98.56 100 SER A CA 1
ATOM 769 C C . SER A 1 100 ? -1.416 -0.161 -19.736 1.00 98.56 100 SER A C 1
ATOM 771 O O . SER A 1 100 ? -1.218 0.261 -20.869 1.00 98.56 100 SER A O 1
ATOM 773 N N . ASN A 1 101 ? -0.413 -0.490 -18.918 1.00 98.50 101 ASN A N 1
ATOM 774 C CA . ASN A 1 101 ? 1.011 -0.322 -19.212 1.00 98.50 101 ASN A CA 1
ATOM 775 C C . ASN A 1 101 ? 1.777 -1.648 -18.998 1.00 98.50 101 ASN A C 1
ATOM 777 O O . ASN A 1 101 ? 2.637 -1.738 -18.114 1.00 98.50 101 ASN A O 1
ATOM 781 N N . PRO A 1 102 ? 1.479 -2.707 -19.780 1.00 98.19 102 PRO A N 1
ATOM 782 C CA . PRO A 1 102 ? 2.018 -4.051 -19.545 1.00 98.19 102 PRO A CA 1
ATOM 783 C C . PRO A 1 102 ? 3.536 -4.168 -19.745 1.00 98.19 102 PRO A C 1
ATOM 785 O O . PRO A 1 102 ? 4.134 -5.100 -19.216 1.00 98.19 102 PRO A O 1
ATOM 788 N N . SER A 1 103 ? 4.151 -3.225 -20.462 1.00 97.56 103 SER A N 1
ATOM 789 C CA . SER A 1 103 ? 5.605 -3.140 -20.681 1.00 97.56 103 SER A CA 1
ATOM 790 C C . SER A 1 103 ? 6.290 -2.129 -19.750 1.00 97.56 103 SER A C 1
ATOM 792 O O . SER A 1 103 ? 7.415 -1.704 -20.006 1.00 97.56 103 SER A O 1
ATOM 794 N N . GLY A 1 104 ? 5.609 -1.723 -18.673 1.00 96.94 104 GLY A N 1
ATOM 795 C CA . GLY A 1 104 ? 6.070 -0.689 -17.752 1.00 96.94 104 GLY A CA 1
ATOM 796 C C . GLY A 1 104 ? 5.661 0.719 -18.178 1.00 96.94 104 GLY A C 1
ATOM 797 O O . GLY A 1 104 ? 5.037 0.935 -19.211 1.00 96.94 104 GLY A O 1
ATOM 798 N N . SER A 1 105 ? 5.989 1.687 -17.328 1.00 98.56 105 SER A N 1
ATOM 799 C CA . SER A 1 105 ? 5.734 3.114 -17.531 1.00 98.56 105 SER A CA 1
ATOM 800 C C . SER A 1 105 ? 6.745 3.925 -16.721 1.00 98.56 105 SER A C 1
ATOM 802 O O . SER A 1 105 ? 7.349 3.388 -15.790 1.00 98.56 105 SER A O 1
ATOM 804 N N . ASP A 1 106 ? 6.844 5.232 -16.957 1.00 98.50 106 ASP A N 1
ATOM 805 C CA . ASP A 1 106 ? 7.684 6.112 -16.128 1.00 98.50 106 ASP A CA 1
ATOM 806 C C . ASP A 1 106 ? 7.291 6.046 -14.651 1.00 98.50 106 ASP A C 1
ATOM 808 O O . ASP A 1 106 ? 8.144 5.941 -13.773 1.00 98.50 106 ASP A O 1
ATOM 812 N N . LEU A 1 107 ? 5.984 5.996 -14.371 1.00 98.44 107 LEU A N 1
ATOM 813 C CA . LEU A 1 107 ? 5.479 5.843 -13.009 1.00 98.44 107 LEU A CA 1
ATOM 814 C C . LEU A 1 107 ? 5.867 4.503 -12.354 1.00 98.44 107 LEU A C 1
ATOM 816 O O . LEU A 1 107 ? 6.231 4.480 -11.178 1.00 98.44 107 LEU A O 1
ATOM 820 N N . TYR A 1 108 ? 5.836 3.390 -13.098 1.00 98.75 108 TYR A N 1
ATOM 821 C CA . TYR A 1 108 ? 6.354 2.110 -12.612 1.00 98.75 108 TYR A CA 1
ATOM 822 C C . TYR A 1 108 ? 7.855 2.223 -12.331 1.00 98.75 108 TYR A C 1
ATOM 824 O O . TYR A 1 108 ? 8.303 1.865 -11.245 1.00 98.75 108 TYR A O 1
ATOM 832 N N . THR A 1 109 ? 8.619 2.782 -13.270 1.00 98.75 109 THR A N 1
ATOM 833 C CA . THR A 1 109 ? 10.074 2.923 -13.156 1.00 98.75 109 THR A CA 1
ATOM 834 C C . THR A 1 109 ? 10.474 3.795 -11.967 1.00 98.75 109 THR A C 1
ATOM 836 O O . THR A 1 109 ? 11.379 3.429 -11.215 1.00 98.75 109 THR A O 1
ATOM 839 N N . LYS A 1 110 ? 9.746 4.890 -11.718 1.00 98.69 110 LYS A N 1
ATOM 840 C CA . LYS A 1 110 ? 9.938 5.786 -10.567 1.00 98.69 110 LYS A CA 1
ATOM 841 C C . LYS A 1 110 ? 9.885 5.045 -9.230 1.00 98.69 110 LYS A C 1
ATOM 843 O O . LYS A 1 110 ? 10.669 5.340 -8.327 1.00 98.69 110 LYS A O 1
ATOM 848 N N . TRP A 1 111 ? 8.970 4.085 -9.098 1.00 98.81 111 TRP A N 1
ATOM 849 C CA . TRP A 1 111 ? 8.693 3.420 -7.824 1.00 98.81 111 TRP A CA 1
ATOM 850 C C . TRP A 1 111 ? 9.224 1.995 -7.722 1.00 98.81 111 TRP A C 1
ATOM 852 O O . TRP A 1 111 ? 9.393 1.503 -6.611 1.00 98.81 111 TRP A O 1
ATOM 862 N N . PHE A 1 112 ? 9.531 1.322 -8.821 1.00 98.88 112 PHE A N 1
ATOM 863 C CA . PHE A 1 112 ? 9.960 -0.079 -8.804 1.00 98.88 112 PHE A CA 1
ATOM 864 C C . PHE A 1 112 ? 11.235 -0.337 -9.610 1.00 98.88 112 PHE A C 1
ATOM 866 O O . PHE A 1 112 ? 11.750 -1.455 -9.581 1.00 98.88 112 PHE A O 1
ATOM 873 N N . GLY A 1 113 ? 11.786 0.697 -10.248 1.00 98.69 113 GLY A N 1
ATOM 874 C CA . GLY A 1 113 ? 13.011 0.630 -11.031 1.00 98.69 113 GLY A CA 1
ATOM 875 C C . GLY A 1 113 ? 12.774 0.072 -12.429 1.00 98.69 113 GLY A C 1
ATOM 876 O O . GLY A 1 113 ? 11.633 -0.080 -12.865 1.00 98.69 113 GLY A O 1
ATOM 877 N N . SER A 1 114 ? 13.863 -0.240 -13.134 1.00 98.19 114 SER A N 1
ATOM 878 C CA . SER A 1 114 ? 13.819 -0.748 -14.508 1.00 98.19 114 SER A CA 1
ATOM 879 C C . SER A 1 114 ? 12.822 -1.897 -14.664 1.00 98.19 114 SER A C 1
ATOM 881 O O . SER A 1 114 ? 12.767 -2.807 -13.821 1.00 98.19 114 SER A O 1
ATOM 883 N N . PHE A 1 115 ? 12.045 -1.839 -15.748 1.00 98.56 115 PHE A N 1
ATOM 884 C CA . PHE A 1 115 ? 11.018 -2.826 -16.048 1.00 98.56 115 PHE A CA 1
ATOM 885 C C . PHE A 1 115 ? 11.600 -4.237 -16.130 1.00 98.56 115 PHE A C 1
ATOM 887 O O . PHE A 1 115 ? 12.711 -4.463 -16.604 1.00 98.56 115 PHE A O 1
ATOM 894 N N . ASP A 1 116 ? 10.820 -5.174 -15.617 1.00 98.62 116 ASP A N 1
ATOM 895 C CA . ASP A 1 116 ? 11.110 -6.594 -15.573 1.00 98.62 116 ASP A CA 1
ATOM 896 C C . ASP A 1 116 ? 9.781 -7.306 -15.374 1.00 98.62 116 ASP A C 1
ATOM 898 O O . ASP A 1 116 ? 9.011 -6.951 -14.474 1.00 98.62 116 ASP A O 1
ATOM 902 N N . THR A 1 117 ? 9.503 -8.279 -16.234 1.00 98.62 117 THR A N 1
ATOM 903 C CA . THR A 1 117 ? 8.199 -8.938 -16.312 1.00 98.62 117 THR A CA 1
ATOM 904 C C . THR A 1 117 ? 7.814 -9.621 -14.999 1.00 98.62 117 THR A C 1
ATOM 906 O O . THR A 1 117 ? 6.663 -9.521 -14.565 1.00 98.62 117 THR A O 1
ATOM 909 N N . ASP A 1 118 ? 8.759 -10.265 -14.312 1.00 98.62 118 ASP A N 1
ATOM 910 C CA . ASP A 1 118 ? 8.487 -10.982 -13.064 1.00 98.62 118 ASP A CA 1
ATOM 911 C C . ASP A 1 118 ? 8.202 -10.021 -11.913 1.00 98.62 118 ASP A C 1
ATOM 913 O O . ASP A 1 118 ? 7.255 -10.220 -11.137 1.00 98.62 118 ASP A O 1
ATOM 917 N N . ARG A 1 119 ? 8.997 -8.954 -11.799 1.00 98.69 119 ARG A N 1
ATOM 918 C CA . ARG A 1 119 ? 8.767 -7.888 -10.817 1.00 98.69 119 ARG A CA 1
ATOM 919 C C . ARG A 1 119 ? 7.431 -7.194 -11.063 1.00 98.69 119 ARG A C 1
ATOM 921 O O . ARG A 1 119 ? 6.644 -7.051 -10.125 1.00 98.69 119 ARG A O 1
ATOM 928 N N . TYR A 1 120 ? 7.136 -6.860 -12.315 1.00 98.81 120 TYR A N 1
ATOM 929 C CA . TYR A 1 120 ? 5.875 -6.245 -12.710 1.00 98.81 120 TYR A CA 1
ATOM 930 C C . TYR A 1 120 ? 4.679 -7.132 -12.339 1.00 98.81 120 TYR A C 1
ATOM 932 O O . TYR A 1 120 ? 3.752 -6.672 -11.670 1.00 98.81 120 TYR A O 1
ATOM 940 N N . ASN A 1 121 ? 4.725 -8.427 -12.667 1.00 98.81 121 ASN A N 1
ATOM 941 C CA . ASN A 1 121 ? 3.644 -9.367 -12.359 1.00 98.81 121 ASN A CA 1
ATOM 942 C C . ASN A 1 121 ? 3.398 -9.512 -10.848 1.00 98.81 121 ASN A C 1
ATOM 944 O O . ASN A 1 121 ? 2.252 -9.677 -10.415 1.00 98.81 121 ASN A O 1
ATOM 948 N N . ARG A 1 122 ? 4.446 -9.416 -10.020 1.00 98.88 122 ARG A N 1
ATOM 949 C CA . ARG A 1 122 ? 4.317 -9.415 -8.551 1.00 98.88 122 ARG A CA 1
ATOM 950 C C . ARG A 1 122 ? 3.601 -8.166 -8.043 1.00 98.88 122 ARG A C 1
ATOM 952 O O . ARG A 1 122 ? 2.693 -8.298 -7.219 1.00 98.88 122 ARG A O 1
ATOM 959 N N . VAL A 1 123 ? 3.967 -6.991 -8.551 1.00 98.88 123 VAL A N 1
ATOM 960 C CA . VAL A 1 123 ? 3.316 -5.716 -8.208 1.00 98.88 123 VAL A CA 1
ATOM 961 C C . VAL A 1 123 ? 1.858 -5.708 -8.689 1.00 98.88 123 VAL A C 1
ATOM 963 O O . VAL A 1 123 ? 0.950 -5.406 -7.919 1.00 98.88 123 VAL A O 1
ATOM 966 N N . LEU A 1 124 ? 1.590 -6.145 -9.921 1.00 98.88 124 LEU A N 1
ATOM 967 C CA . LEU A 1 124 ? 0.229 -6.265 -10.454 1.00 98.88 124 LEU A CA 1
ATOM 968 C C . LEU A 1 124 ? -0.643 -7.183 -9.582 1.00 98.88 124 LEU A C 1
ATOM 970 O O . LEU A 1 124 ? -1.775 -6.840 -9.229 1.00 98.88 124 LEU A O 1
ATOM 974 N N . LYS A 1 125 ? -0.109 -8.345 -9.189 1.00 98.81 125 LYS A N 1
ATOM 975 C CA . LYS A 1 125 ? -0.804 -9.299 -8.315 1.00 98.81 125 LYS A CA 1
ATOM 976 C C . LYS A 1 125 ? -1.040 -8.740 -6.911 1.00 98.81 125 LYS A C 1
ATOM 978 O O . LYS A 1 125 ? -2.077 -9.050 -6.317 1.00 98.81 125 LYS A O 1
ATOM 983 N N . SER A 1 126 ? -0.115 -7.941 -6.372 1.00 98.81 126 SER A N 1
ATOM 984 C CA . SER A 1 126 ? -0.278 -7.313 -5.056 1.00 98.81 126 SER A CA 1
ATOM 985 C C . SER A 1 126 ? -1.427 -6.302 -5.081 1.00 98.81 126 SER A C 1
ATOM 987 O O . SER A 1 126 ? -2.330 -6.397 -4.245 1.00 98.81 126 SER A O 1
ATOM 989 N N . PHE A 1 127 ? -1.489 -5.435 -6.095 1.00 98.88 127 PHE A N 1
ATOM 990 C CA . PHE A 1 127 ? -2.591 -4.485 -6.238 1.00 98.88 127 PHE A CA 1
ATOM 991 C C . PHE A 1 127 ? -3.919 -5.165 -6.541 1.00 98.88 127 PHE A C 1
ATOM 993 O O . PHE A 1 127 ? -4.909 -4.819 -5.904 1.00 98.88 127 PHE A O 1
ATOM 1000 N N . ASN A 1 128 ? -3.951 -6.211 -7.374 1.00 98.81 128 ASN A N 1
ATOM 1001 C CA . ASN A 1 128 ? -5.182 -6.975 -7.606 1.00 98.81 128 ASN A CA 1
ATOM 1002 C C . ASN A 1 128 ? -5.814 -7.482 -6.294 1.00 98.81 128 ASN A C 1
ATOM 1004 O O . ASN A 1 128 ? -7.028 -7.456 -6.114 1.00 98.81 128 ASN A O 1
ATOM 1008 N N . ARG A 1 129 ? -4.974 -7.907 -5.343 1.00 98.69 129 ARG A N 1
ATOM 1009 C CA . ARG A 1 129 ? -5.403 -8.338 -4.006 1.00 98.69 129 ARG A CA 1
ATOM 1010 C C . ARG A 1 129 ? -5.849 -7.163 -3.133 1.00 98.69 129 ARG A C 1
ATOM 1012 O O . ARG A 1 129 ? -6.867 -7.262 -2.450 1.00 98.69 129 ARG A O 1
ATOM 1019 N N . LEU A 1 130 ? -5.116 -6.050 -3.155 1.00 98.56 130 LEU A N 1
ATOM 1020 C CA . LEU A 1 130 ? -5.400 -4.867 -2.330 1.00 98.56 130 LEU A CA 1
ATOM 1021 C C . LEU A 1 130 ? -6.680 -4.122 -2.720 1.00 98.56 130 LEU A C 1
ATOM 1023 O O . LEU A 1 130 ? -7.239 -3.420 -1.884 1.00 98.56 130 LEU A O 1
ATOM 1027 N N . ARG A 1 131 ? -7.201 -4.331 -3.929 1.00 98.12 131 ARG A N 1
ATOM 1028 C CA . ARG A 1 131 ? -8.541 -3.864 -4.323 1.00 98.12 131 ARG A CA 1
ATOM 1029 C C . ARG A 1 131 ? -9.655 -4.488 -3.482 1.00 98.12 131 ARG A C 1
ATOM 1031 O O . ARG A 1 131 ? -10.719 -3.908 -3.315 1.00 98.12 131 ARG A O 1
ATOM 1038 N N . VAL A 1 132 ? -9.416 -5.676 -2.924 1.00 97.75 132 VAL A N 1
ATOM 1039 C CA . VAL A 1 132 ? -10.445 -6.484 -2.252 1.00 97.75 132 VAL A CA 1
ATOM 1040 C C . VAL A 1 132 ? -10.152 -6.647 -0.762 1.00 97.75 132 VAL A C 1
ATOM 1042 O O . VAL A 1 132 ? -11.020 -6.427 0.082 1.00 97.75 132 VAL A O 1
ATOM 1045 N N . TYR A 1 133 ? -8.922 -7.024 -0.422 1.00 98.19 133 TYR A N 1
ATOM 1046 C CA . TYR A 1 133 ? -8.574 -7.520 0.909 1.00 98.19 133 TYR A CA 1
ATOM 1047 C C . TYR A 1 133 ? -8.718 -6.524 2.073 1.00 98.19 133 TYR A C 1
ATOM 1049 O O . TYR A 1 133 ? -9.092 -6.992 3.146 1.00 98.19 133 TYR A O 1
ATOM 1057 N N . PRO A 1 134 ? -8.490 -5.200 1.930 1.00 98.44 134 PRO A N 1
ATOM 1058 C CA . PRO A 1 134 ? -8.663 -4.254 3.035 1.00 98.44 134 PRO A CA 1
ATOM 1059 C C . PRO A 1 134 ? -10.043 -4.332 3.698 1.00 98.44 134 PRO A C 1
ATOM 1061 O O . PRO A 1 134 ? -10.146 -4.364 4.919 1.00 98.44 134 PRO A O 1
ATOM 1064 N N . SER A 1 135 ? -11.100 -4.497 2.900 1.00 98.00 135 SER A N 1
ATOM 1065 C CA . SER A 1 135 ? -12.472 -4.681 3.393 1.00 98.00 135 SER A CA 1
ATOM 1066 C C . SER A 1 135 ? -12.746 -6.043 4.052 1.00 98.00 135 SER A C 1
ATOM 1068 O O . SER A 1 135 ? -13.874 -6.296 4.458 1.00 98.00 135 SER A O 1
ATOM 1070 N N . GLN A 1 136 ? -11.741 -6.917 4.153 1.00 97.62 136 GLN A N 1
ATOM 1071 C CA . GLN A 1 136 ? -11.812 -8.264 4.735 1.00 97.62 136 GLN A CA 1
ATOM 1072 C C . GLN A 1 136 ? -10.839 -8.451 5.909 1.00 97.62 136 GLN A C 1
ATOM 1074 O O . GLN A 1 136 ? -10.711 -9.558 6.435 1.00 97.62 136 GLN A O 1
ATOM 1079 N N . PHE A 1 137 ? -10.088 -7.411 6.278 1.00 98.38 137 PHE A N 1
ATOM 1080 C CA . PHE A 1 137 ? -9.141 -7.467 7.386 1.00 98.38 137 PHE A CA 1
ATOM 1081 C C . PHE A 1 137 ? -9.842 -7.345 8.742 1.00 98.38 137 PHE A C 1
ATOM 1083 O O . PHE A 1 137 ? -10.916 -6.759 8.873 1.00 98.38 137 PHE A O 1
ATOM 1090 N N . THR A 1 138 ? -9.178 -7.863 9.770 1.00 98.50 138 THR A N 1
ATOM 1091 C CA . THR A 1 138 ? -9.479 -7.599 11.173 1.00 98.50 138 THR A CA 1
ATOM 1092 C C . THR A 1 138 ? -8.644 -6.417 11.645 1.00 98.50 138 THR A C 1
ATOM 1094 O O . THR A 1 138 ? -7.415 -6.504 11.737 1.00 98.50 138 THR A O 1
ATOM 1097 N N . TYR A 1 139 ? -9.310 -5.326 11.995 1.00 98.69 139 TYR A N 1
ATOM 1098 C CA . TYR A 1 139 ? -8.700 -4.133 12.562 1.00 98.69 139 TYR A CA 1
ATOM 1099 C C . TYR A 1 139 ? -8.782 -4.179 14.090 1.00 98.69 139 TYR A C 1
ATOM 1101 O O . TYR A 1 139 ? -9.866 -4.275 14.665 1.00 98.69 139 TYR A O 1
ATOM 1109 N N . LYS A 1 140 ? -7.623 -4.133 14.755 1.00 98.50 140 LYS A N 1
ATOM 1110 C CA . LYS A 1 140 ? -7.499 -4.118 16.220 1.00 98.50 140 LYS A CA 1
ATOM 1111 C C . LYS A 1 140 ? -7.118 -2.720 16.696 1.00 98.50 140 LYS A C 1
ATOM 1113 O O . LYS A 1 140 ? -6.062 -2.223 16.302 1.00 98.50 140 LYS A O 1
ATOM 1118 N N . CYS A 1 141 ? -7.911 -2.132 17.587 1.00 98.19 141 CYS A N 1
ATOM 1119 C CA . CYS A 1 141 ? -7.681 -0.785 18.127 1.00 98.19 141 CYS A CA 1
ATOM 1120 C C . CYS A 1 141 ? -6.997 -0.790 19.512 1.00 98.19 141 CYS A C 1
ATOM 1122 O O . CYS A 1 141 ? -7.067 0.177 20.259 1.00 98.19 141 CYS A O 1
ATOM 1124 N N . THR A 1 142 ? -6.292 -1.876 19.856 1.00 94.62 142 THR A N 1
ATOM 1125 C CA . THR A 1 142 ? -5.628 -2.064 21.163 1.00 94.62 142 THR A CA 1
ATOM 1126 C C . THR A 1 142 ? -4.177 -1.581 21.218 1.00 94.62 142 THR A C 1
ATOM 1128 O O . THR A 1 142 ? -3.509 -1.730 22.242 1.00 94.62 142 THR A O 1
ATOM 1131 N N . CYS A 1 143 ? -3.619 -1.057 20.124 1.00 95.94 143 CYS A N 1
ATOM 1132 C CA . CYS A 1 143 ? -2.226 -0.624 20.127 1.00 95.94 143 CYS A CA 1
ATOM 1133 C C . CYS A 1 143 ? -2.060 0.698 20.885 1.00 95.94 143 CYS A C 1
ATOM 1135 O O . CYS A 1 143 ? -2.650 1.706 20.522 1.00 95.94 143 CYS A O 1
ATOM 1137 N N . THR A 1 144 ? -1.157 0.713 21.864 1.00 94.56 144 THR A N 1
ATOM 1138 C CA . THR A 1 144 ? -0.852 1.888 22.698 1.00 94.56 144 THR A CA 1
ATOM 1139 C C . THR A 1 144 ? 0.493 2.546 22.364 1.00 94.56 144 THR A C 1
ATOM 1141 O O . THR A 1 144 ? 0.914 3.491 23.027 1.00 94.56 144 THR A O 1
ATOM 1144 N N . LYS A 1 145 ? 1.200 2.061 21.330 1.00 95.06 145 LYS A N 1
ATOM 1145 C CA . LYS A 1 145 ? 2.522 2.582 20.947 1.00 95.06 145 LYS A CA 1
ATOM 1146 C C . LYS A 1 145 ? 2.399 3.976 20.333 1.00 95.06 145 LYS A C 1
ATOM 1148 O O . LYS A 1 145 ? 2.011 4.106 19.174 1.00 95.06 145 LYS A O 1
ATOM 1153 N N . GLN A 1 146 ? 2.786 4.991 21.097 1.00 93.12 146 GLN A N 1
ATOM 1154 C CA . GLN A 1 146 ? 2.840 6.378 20.638 1.00 93.12 146 GLN A CA 1
ATOM 1155 C C . GLN A 1 146 ? 3.737 6.525 19.404 1.00 93.12 146 GLN A C 1
ATOM 1157 O O . GLN A 1 146 ? 4.689 5.761 19.225 1.00 93.12 146 GLN A O 1
ATOM 1162 N N . LYS A 1 147 ? 3.436 7.508 18.547 1.00 91.44 147 LYS A N 1
ATOM 1163 C CA . LYS A 1 147 ? 4.154 7.790 17.288 1.00 91.44 147 LYS A CA 1
ATOM 1164 C C . LYS A 1 147 ? 4.066 6.693 16.212 1.00 91.44 147 LYS A C 1
ATOM 1166 O O . LYS A 1 147 ? 4.621 6.857 15.129 1.00 91.44 147 LYS A O 1
ATOM 1171 N N . VAL A 1 148 ? 3.365 5.585 16.470 1.00 94.94 148 VAL A N 1
ATOM 1172 C CA . VAL A 1 148 ? 3.118 4.524 15.483 1.00 94.94 148 VAL A CA 1
ATOM 1173 C C . VAL A 1 148 ? 1.744 4.730 14.861 1.00 94.94 148 VAL A C 1
ATOM 1175 O O . VAL A 1 148 ? 0.775 5.002 15.566 1.00 94.94 148 VAL A O 1
ATOM 1178 N N . ILE A 1 149 ? 1.660 4.578 13.538 1.00 96.25 149 ILE A N 1
ATOM 1179 C CA . ILE A 1 149 ? 0.400 4.651 12.787 1.00 96.25 149 ILE A CA 1
ATOM 1180 C C . ILE A 1 149 ? -0.304 3.293 12.842 1.00 96.25 149 ILE A C 1
ATOM 1182 O O . ILE A 1 149 ? -1.381 3.149 13.404 1.00 96.25 149 ILE A O 1
ATOM 1186 N N . SER A 1 150 ? 0.330 2.252 12.312 1.00 96.88 150 SER A N 1
ATOM 1187 C CA . SER A 1 150 ? -0.218 0.898 12.298 1.00 96.88 150 SER A CA 1
ATOM 1188 C C . SER A 1 150 ? 0.901 -0.135 12.218 1.00 96.88 150 SER A C 1
ATOM 1190 O O . SER A 1 150 ? 2.036 0.195 11.869 1.00 96.88 150 SER A O 1
ATOM 1192 N N . LYS A 1 151 ? 0.588 -1.386 12.562 1.00 95.88 151 LYS A N 1
ATOM 1193 C CA . LYS A 1 151 ? 1.523 -2.515 12.486 1.00 95.88 151 LYS A CA 1
ATOM 1194 C C . LYS A 1 151 ? 0.807 -3.813 12.114 1.00 95.88 151 LYS A C 1
ATOM 1196 O O . LYS A 1 151 ? -0.257 -4.127 12.663 1.00 95.88 151 LYS A O 1
ATOM 1201 N N . VAL A 1 152 ? 1.446 -4.612 11.270 1.00 97.81 152 VAL A N 1
ATOM 1202 C CA . VAL A 1 152 ? 1.077 -6.011 11.015 1.00 97.81 152 VAL A CA 1
ATOM 1203 C C . VAL A 1 152 ? 2.232 -6.951 11.330 1.00 97.81 152 VAL A C 1
ATOM 1205 O O . VAL A 1 152 ? 3.393 -6.540 11.407 1.00 97.81 152 VAL A O 1
ATOM 1208 N N . LYS A 1 153 ? 1.914 -8.235 11.476 1.00 97.38 153 LYS A N 1
ATOM 1209 C CA . LYS A 1 153 ? 2.899 -9.313 11.416 1.00 97.38 153 LYS A CA 1
ATOM 1210 C C . LYS A 1 153 ? 2.735 -10.027 10.081 1.00 97.38 153 LYS A C 1
ATOM 1212 O O . LYS A 1 153 ? 1.634 -10.421 9.715 1.00 97.38 153 LYS A O 1
ATOM 1217 N N . GLN A 1 154 ? 3.840 -10.207 9.369 1.00 96.94 154 GLN A N 1
ATOM 1218 C CA . GLN A 1 154 ? 3.853 -10.705 7.991 1.00 96.94 154 GLN A CA 1
ATOM 1219 C C . GLN A 1 154 ? 3.178 -12.082 7.822 1.00 96.94 154 GLN A C 1
ATOM 1221 O O . GLN A 1 154 ? 2.515 -12.316 6.809 1.00 96.94 154 GLN A O 1
ATOM 1226 N N . HIS A 1 155 ? 3.284 -12.952 8.834 1.00 95.69 155 HIS A N 1
ATOM 1227 C CA . HIS A 1 155 ? 2.715 -14.307 8.836 1.00 95.69 155 HIS A CA 1
ATOM 1228 C C . HIS A 1 155 ? 1.316 -14.412 9.477 1.00 95.69 155 HIS A C 1
ATOM 1230 O O . HIS A 1 155 ? 0.669 -15.444 9.336 1.00 95.69 155 HIS A O 1
ATOM 1236 N N . GLU A 1 156 ? 0.808 -13.356 10.124 1.00 96.31 156 GLU A N 1
ATOM 1237 C CA . GLU A 1 156 ? -0.557 -13.316 10.676 1.00 96.31 156 GLU A CA 1
ATOM 1238 C C . GLU A 1 156 ? -1.477 -12.565 9.704 1.00 96.31 156 GLU A C 1
ATOM 1240 O O . GLU A 1 156 ? -1.779 -11.383 9.884 1.00 96.31 156 GLU A O 1
ATOM 1245 N N . TYR A 1 157 ? -1.876 -13.236 8.620 1.00 97.25 157 TYR A N 1
ATOM 1246 C CA . TYR A 1 157 ? -2.633 -12.606 7.536 1.00 97.25 157 TYR A CA 1
ATOM 1247 C C . TYR A 1 157 ? -3.907 -11.900 8.023 1.00 97.25 157 TYR A C 1
ATOM 1249 O O . TYR A 1 157 ? -4.745 -12.489 8.702 1.00 97.25 157 TYR A O 1
ATOM 1257 N N . GLY A 1 158 ? -4.082 -10.658 7.571 1.00 96.25 158 GLY A N 1
ATOM 1258 C CA . GLY A 1 158 ? -5.327 -9.914 7.708 1.00 96.25 158 GLY A CA 1
ATOM 1259 C C . GLY A 1 158 ? -5.543 -9.267 9.071 1.00 96.25 158 GLY A C 1
ATOM 1260 O O . GLY A 1 158 ? -6.595 -8.678 9.267 1.00 96.25 158 GLY A O 1
ATOM 1261 N N . ILE A 1 159 ? -4.580 -9.325 9.997 1.00 98.25 159 ILE A N 1
ATOM 1262 C CA . ILE A 1 159 ? -4.676 -8.633 11.290 1.00 98.25 159 ILE A CA 1
ATOM 1263 C C . ILE A 1 159 ? -3.888 -7.323 11.241 1.00 98.25 159 ILE A C 1
ATOM 1265 O O . ILE A 1 159 ? -2.655 -7.326 11.242 1.00 98.25 159 ILE A O 1
ATOM 1269 N N . VAL A 1 160 ? -4.600 -6.195 11.253 1.00 98.50 160 VAL A N 1
ATOM 1270 C CA . VAL A 1 160 ? -4.024 -4.844 11.258 1.00 98.50 160 VAL A CA 1
ATOM 1271 C C . VAL A 1 160 ? -4.218 -4.213 12.630 1.00 98.50 160 VAL A C 1
ATOM 1273 O O . VAL A 1 160 ? -5.342 -3.978 13.060 1.00 98.50 160 VAL A O 1
ATOM 1276 N N . ASN A 1 161 ? -3.124 -3.918 13.333 1.00 98.25 161 ASN A N 1
ATOM 1277 C CA . ASN A 1 161 ? -3.193 -3.227 14.620 1.00 98.25 161 ASN A CA 1
ATOM 1278 C C . ASN A 1 161 ? -3.023 -1.724 14.387 1.00 98.25 161 ASN A C 1
ATOM 1280 O O . ASN A 1 161 ? -1.969 -1.293 13.911 1.00 98.25 161 ASN A O 1
ATOM 1284 N N . LEU A 1 162 ? -4.045 -0.947 14.726 1.00 98.56 162 LEU A N 1
ATOM 1285 C CA . LEU A 1 162 ? -4.086 0.504 14.568 1.00 98.56 162 LEU A CA 1
ATOM 1286 C C . LEU A 1 162 ? -3.654 1.166 15.874 1.00 98.56 162 LEU A C 1
ATOM 1288 O O . LEU A 1 162 ? -4.144 0.804 16.943 1.00 98.56 162 LEU A O 1
ATOM 1292 N N . CYS A 1 163 ? -2.692 2.077 15.780 1.00 98.25 163 CYS A N 1
ATOM 1293 C CA . CYS A 1 163 ? -2.025 2.735 16.901 1.00 98.25 163 CYS A CA 1
ATOM 1294 C C . CYS A 1 163 ? -2.422 4.227 16.956 1.00 98.25 163 CYS A C 1
ATOM 1296 O O . CYS A 1 163 ? -3.037 4.719 16.008 1.00 98.25 163 CYS A O 1
ATOM 1298 N N . PRO A 1 164 ? -2.086 4.971 18.029 1.00 97.88 164 PRO A N 1
ATOM 1299 C CA . PRO A 1 164 ? -2.629 6.306 18.280 1.00 97.88 164 PRO A CA 1
ATOM 1300 C C . PRO A 1 164 ? -2.478 7.306 17.125 1.00 97.88 164 PRO A C 1
ATOM 1302 O O . PRO A 1 164 ? -3.415 8.056 16.862 1.00 97.88 164 PRO A O 1
ATOM 1305 N N . ASN A 1 165 ? -1.366 7.285 16.373 1.00 97.44 165 ASN A N 1
ATOM 1306 C CA . ASN A 1 165 ? -1.198 8.227 15.261 1.00 97.44 165 ASN A CA 1
ATOM 1307 C C . ASN A 1 165 ? -2.175 7.973 14.107 1.00 97.44 165 ASN A C 1
ATOM 1309 O O . ASN A 1 165 ? -2.422 8.892 13.341 1.00 97.44 165 ASN A O 1
ATOM 1313 N N . PHE A 1 166 ? -2.741 6.771 13.954 1.00 98.31 166 PHE A N 1
ATOM 1314 C CA . PHE A 1 166 ? -3.715 6.510 12.890 1.00 98.31 166 PHE A CA 1
ATOM 1315 C C . PHE A 1 166 ? -4.917 7.456 12.968 1.00 98.31 166 PHE A C 1
ATOM 1317 O O . PHE A 1 166 ? -5.382 7.936 11.941 1.00 98.31 166 PHE A O 1
ATOM 1324 N N . TRP A 1 167 ? -5.381 7.757 14.180 1.00 97.88 167 TRP A N 1
ATOM 1325 C CA . TRP A 1 167 ? -6.630 8.485 14.418 1.00 97.88 167 TRP A CA 1
ATOM 1326 C C . TRP A 1 167 ? -6.540 9.988 14.150 1.00 97.88 167 TRP A C 1
ATOM 1328 O O . TRP A 1 167 ? -7.558 10.629 13.918 1.00 97.88 167 TRP A O 1
ATOM 1338 N N . ILE A 1 168 ? -5.330 10.551 14.174 1.00 96.75 168 ILE A N 1
ATOM 1339 C CA . ILE A 1 168 ? -5.094 11.990 13.969 1.00 96.75 168 ILE A CA 1
ATOM 1340 C C . ILE A 1 168 ? -4.675 12.328 12.535 1.00 96.75 168 ILE A C 1
ATOM 1342 O O . ILE A 1 168 ? -4.480 13.493 12.206 1.00 96.75 168 ILE A O 1
ATOM 1346 N N . LEU A 1 169 ? -4.490 11.315 11.686 1.00 96.94 169 LEU A N 1
ATOM 1347 C CA . LEU A 1 169 ? -4.060 11.504 10.307 1.00 96.94 169 LEU A CA 1
ATOM 1348 C C . LEU A 1 169 ? -5.250 11.738 9.378 1.00 96.94 169 LEU A C 1
ATOM 1350 O O . LEU A 1 169 ? -6.338 11.166 9.544 1.00 96.94 169 LEU A O 1
ATOM 1354 N N . ASN A 1 170 ? -4.992 12.515 8.327 1.00 97.81 170 ASN A N 1
ATOM 1355 C CA . ASN A 1 170 ? -5.906 12.651 7.200 1.00 97.81 170 ASN A CA 1
ATOM 1356 C C . ASN A 1 170 ? -6.247 11.274 6.618 1.00 97.81 170 ASN A C 1
ATOM 1358 O O . ASN A 1 170 ? -5.493 10.299 6.745 1.00 97.81 170 ASN A O 1
ATOM 1362 N N . VAL A 1 171 ? -7.427 11.178 6.010 1.00 97.94 171 VAL A N 1
ATOM 1363 C CA . VAL A 1 171 ? -7.895 9.916 5.433 1.00 97.94 171 VAL A CA 1
ATOM 1364 C C . VAL A 1 171 ? -7.102 9.549 4.171 1.00 97.94 171 VAL A C 1
ATOM 1366 O O . VAL A 1 171 ? -6.819 8.368 3.967 1.00 97.94 171 VAL A O 1
ATOM 1369 N N . ASP A 1 172 ? -6.678 10.548 3.398 1.00 97.06 172 ASP A N 1
ATOM 1370 C CA . ASP A 1 172 ? -5.995 10.466 2.107 1.00 97.06 172 ASP A CA 1
ATOM 1371 C C . ASP A 1 172 ? -4.715 11.327 2.063 1.00 97.06 172 ASP A C 1
ATOM 1373 O O . ASP A 1 172 ? -4.408 12.082 2.991 1.00 97.06 172 ASP A O 1
ATOM 1377 N N . GLY A 1 173 ? -3.911 11.146 1.011 1.00 95.06 173 GLY A N 1
ATOM 1378 C CA . GLY A 1 173 ? -2.623 11.827 0.842 1.00 95.06 173 GLY A CA 1
ATOM 1379 C C . GLY A 1 173 ? -1.418 11.049 1.386 1.00 95.06 173 GLY A C 1
ATOM 1380 O O . GLY A 1 173 ? -1.527 9.901 1.837 1.00 95.06 173 GLY A O 1
ATOM 1381 N N . ILE A 1 174 ? -0.239 11.677 1.336 1.00 93.38 174 ILE A N 1
ATOM 1382 C CA . ILE A 1 174 ? 1.012 11.111 1.866 1.00 93.38 174 ILE A CA 1
ATOM 1383 C C . ILE A 1 174 ? 0.880 10.882 3.380 1.00 93.38 174 ILE A C 1
ATOM 1385 O O . ILE A 1 174 ? 0.385 11.738 4.106 1.00 93.38 174 ILE A O 1
ATOM 1389 N N . TYR A 1 175 ? 1.344 9.723 3.861 1.00 93.44 175 TYR A N 1
ATOM 1390 C CA . TYR A 1 175 ? 1.300 9.319 5.278 1.00 93.44 175 TYR A CA 1
ATOM 1391 C C . TYR A 1 175 ? -0.101 9.268 5.910 1.00 93.44 175 TYR A C 1
ATOM 1393 O O . TYR A 1 175 ? -0.221 9.178 7.128 1.00 93.44 175 TYR A O 1
ATOM 1401 N N . SER A 1 176 ? -1.154 9.266 5.098 1.00 97.69 176 SER A N 1
ATOM 1402 C CA . SER A 1 176 ? -2.544 9.158 5.536 1.00 97.69 176 SER A CA 1
ATOM 1403 C C . SER A 1 176 ? -2.929 7.784 6.085 1.00 97.69 176 SER A C 1
ATOM 1405 O O . SER A 1 176 ? -2.180 6.799 5.994 1.00 97.69 176 SER A O 1
ATOM 1407 N N . ARG A 1 177 ? -4.156 7.684 6.606 1.00 98.56 177 ARG A N 1
ATOM 1408 C CA . ARG A 1 177 ? -4.758 6.403 6.996 1.00 98.56 177 ARG A CA 1
ATOM 1409 C C . ARG A 1 177 ? -4.831 5.425 5.818 1.00 98.56 177 ARG A C 1
ATOM 1411 O O . ARG A 1 177 ? -4.419 4.274 5.976 1.00 98.56 177 ARG A O 1
ATOM 1418 N N . ALA A 1 178 ? -5.285 5.867 4.640 1.00 98.44 178 ALA A N 1
ATOM 1419 C CA . ALA A 1 178 ? -5.345 5.026 3.440 1.00 98.44 178 ALA A CA 1
ATOM 1420 C C . ALA A 1 178 ? -3.950 4.584 2.968 1.00 98.44 178 ALA A C 1
ATOM 1422 O O . ALA A 1 178 ? -3.735 3.397 2.704 1.00 98.44 178 ALA A O 1
ATOM 1423 N N . PHE A 1 179 ? -2.978 5.504 2.961 1.00 98.12 179 PHE A N 1
ATOM 1424 C CA . PHE A 1 179 ? -1.573 5.200 2.669 1.00 98.12 179 PHE A CA 1
ATOM 1425 C C . PHE A 1 179 ? -1.033 4.107 3.601 1.00 98.12 179 PHE A C 1
ATOM 1427 O O . PHE A 1 179 ? -0.398 3.145 3.161 1.00 98.12 179 PHE A O 1
ATOM 1434 N N . SER A 1 180 ? -1.323 4.219 4.901 1.00 98.25 180 SER A N 1
ATOM 1435 C CA . SER A 1 180 ? -0.887 3.231 5.887 1.00 98.25 180 SER A CA 1
ATOM 1436 C C . SER A 1 180 ? -1.548 1.866 5.683 1.00 98.25 180 SER A C 1
ATOM 1438 O O . SER A 1 180 ? -0.894 0.846 5.894 1.00 98.25 180 SER A O 1
ATOM 1440 N N . ILE A 1 181 ? -2.806 1.813 5.230 1.00 98.69 181 ILE A N 1
ATOM 1441 C CA . ILE A 1 181 ? -3.489 0.548 4.916 1.00 98.69 181 ILE A CA 1
ATOM 1442 C C . ILE A 1 181 ? -2.853 -0.148 3.708 1.00 98.69 181 ILE A C 1
ATOM 1444 O O . ILE A 1 181 ? -2.630 -1.356 3.780 1.00 98.69 181 ILE A O 1
ATOM 1448 N N . ILE A 1 182 ? -2.503 0.576 2.637 1.00 98.69 182 ILE A N 1
ATOM 1449 C CA . ILE A 1 182 ? -1.760 -0.012 1.505 1.00 98.69 182 ILE A CA 1
ATOM 1450 C C . ILE A 1 182 ? -0.402 -0.536 1.971 1.00 98.69 182 ILE A C 1
ATOM 1452 O O . ILE A 1 182 ? -0.069 -1.694 1.702 1.00 98.69 182 ILE A O 1
ATOM 1456 N N . ARG A 1 183 ? 0.351 0.285 2.719 1.00 98.50 183 ARG A N 1
ATOM 1457 C CA . ARG A 1 183 ? 1.670 -0.091 3.244 1.00 98.50 183 ARG A CA 1
ATOM 1458 C C . ARG A 1 183 ? 1.595 -1.354 4.093 1.00 98.50 183 ARG A C 1
ATOM 1460 O O . ARG A 1 183 ? 2.380 -2.264 3.895 1.00 98.50 183 ARG A O 1
ATOM 1467 N N . GLU A 1 184 ? 0.679 -1.431 5.049 1.00 98.44 184 GLU A N 1
ATOM 1468 C CA . GLU A 1 184 ? 0.570 -2.617 5.900 1.00 98.44 184 GLU A CA 1
ATOM 1469 C C . GLU A 1 184 ? -0.020 -3.824 5.152 1.00 98.44 184 GLU A C 1
ATOM 1471 O O . GLU A 1 184 ? 0.396 -4.956 5.391 1.00 98.44 184 GLU A O 1
ATOM 1476 N N . GLY A 1 185 ? -0.935 -3.603 4.206 1.00 98.62 185 GLY A N 1
ATOM 1477 C CA . GLY A 1 185 ? -1.536 -4.665 3.403 1.00 98.62 185 GLY A CA 1
ATOM 1478 C C . GLY A 1 185 ? -0.511 -5.436 2.565 1.00 98.62 185 GLY A C 1
ATOM 1479 O O . GLY A 1 185 ? -0.572 -6.666 2.511 1.00 98.62 185 GLY A O 1
ATOM 1480 N N . THR A 1 186 ? 0.466 -4.751 1.962 1.00 98.75 186 THR A N 1
ATOM 1481 C CA . THR A 1 186 ? 1.541 -5.393 1.178 1.00 98.75 186 THR A CA 1
ATOM 1482 C C . THR A 1 186 ? 2.481 -6.247 2.026 1.00 98.75 186 THR A C 1
ATOM 1484 O O . THR A 1 186 ? 3.041 -7.227 1.523 1.00 98.75 186 THR A O 1
ATOM 1487 N N . ARG A 1 187 ? 2.607 -5.947 3.326 1.00 98.69 187 ARG A N 1
ATOM 1488 C CA . ARG A 1 187 ? 3.476 -6.685 4.255 1.00 98.69 187 ARG A CA 1
ATOM 1489 C C . ARG A 1 187 ? 2.971 -8.080 4.592 1.00 98.69 187 ARG A C 1
ATOM 1491 O O . ARG A 1 187 ? 3.757 -8.899 5.055 1.00 98.69 187 ARG A O 1
ATOM 1498 N N . PHE A 1 188 ? 1.697 -8.392 4.366 1.00 98.75 188 PHE A N 1
ATOM 1499 C CA . PHE A 1 188 ? 1.224 -9.765 4.523 1.00 98.75 188 PHE A CA 1
ATOM 1500 C C . PHE A 1 188 ? 1.782 -10.660 3.412 1.00 98.75 188 PHE A C 1
ATOM 1502 O O . PHE A 1 188 ? 1.638 -10.338 2.230 1.00 98.75 188 PHE A O 1
ATOM 1509 N N . SER A 1 189 ? 2.315 -11.838 3.757 1.00 98.06 189 SER A N 1
ATOM 1510 C CA . SER A 1 189 ? 2.848 -12.790 2.760 1.00 98.06 189 SER A CA 1
ATOM 1511 C C . SER A 1 189 ? 1.800 -13.245 1.736 1.00 98.06 189 SER A C 1
ATOM 1513 O O . SER A 1 189 ? 2.122 -13.527 0.586 1.00 98.06 189 SER A O 1
ATOM 1515 N N . LYS A 1 190 ? 0.514 -13.259 2.116 1.00 97.56 190 LYS A N 1
ATOM 1516 C CA . LYS A 1 190 ? -0.595 -13.565 1.195 1.00 97.56 190 LYS A CA 1
ATOM 1517 C C . LYS A 1 190 ? -0.841 -12.462 0.156 1.00 97.56 190 LYS A C 1
ATOM 1519 O O . LYS A 1 190 ? -1.536 -12.721 -0.823 1.00 97.56 190 LYS A O 1
ATOM 1524 N N . VAL A 1 191 ? -0.296 -11.260 0.348 1.00 98.50 191 VAL A N 1
ATOM 1525 C CA . VAL A 1 191 ? -0.325 -10.164 -0.631 1.00 98.50 191 VAL A CA 1
ATOM 1526 C C . VAL A 1 191 ? 0.986 -10.117 -1.401 1.00 98.50 191 VAL A C 1
ATOM 1528 O O . VAL A 1 191 ? 0.966 -10.396 -2.600 1.00 98.50 191 VAL A O 1
ATOM 1531 N N . LEU A 1 192 ? 2.096 -9.829 -0.720 1.00 98.38 192 LEU A N 1
ATOM 1532 C CA . LEU A 1 192 ? 3.436 -9.799 -1.315 1.00 98.38 192 LEU A CA 1
ATOM 1533 C C . LEU A 1 192 ? 4.546 -10.094 -0.295 1.00 98.38 192 LEU A C 1
ATOM 1535 O O . LEU A 1 192 ? 5.538 -10.715 -0.655 1.00 98.38 192 LEU A O 1
ATOM 1539 N N . GLY A 1 193 ? 4.363 -9.711 0.973 1.00 98.44 193 GLY A N 1
ATOM 1540 C CA . GLY A 1 193 ? 5.352 -9.938 2.029 1.00 98.44 193 GLY A CA 1
ATOM 1541 C C . GLY A 1 193 ? 6.454 -8.881 2.057 1.00 98.44 193 GLY A C 1
ATOM 1542 O O . GLY A 1 193 ? 7.617 -9.214 2.260 1.00 98.44 193 GLY A O 1
ATOM 1543 N N . THR A 1 194 ? 6.107 -7.617 1.810 1.00 98.69 194 THR A N 1
ATOM 1544 C CA . THR A 1 194 ? 7.072 -6.510 1.781 1.00 98.69 194 THR A CA 1
ATOM 1545 C C . THR A 1 194 ? 7.660 -6.184 3.161 1.00 98.69 194 THR A C 1
ATOM 1547 O O . THR A 1 194 ? 7.054 -6.410 4.212 1.00 98.69 194 THR A O 1
ATOM 1550 N N . HIS A 1 195 ? 8.817 -5.533 3.147 1.00 97.88 195 HIS A N 1
ATOM 1551 C CA . HIS A 1 195 ? 9.549 -5.012 4.293 1.00 97.88 195 HIS A CA 1
ATOM 1552 C C . HIS A 1 195 ? 9.598 -3.476 4.280 1.00 97.88 195 HIS A C 1
ATOM 1554 O O . HIS A 1 195 ? 9.051 -2.817 3.398 1.00 97.88 195 HIS A O 1
ATOM 1560 N N . ASN A 1 196 ? 10.282 -2.904 5.271 1.00 96.56 196 ASN A N 1
ATOM 1561 C CA . ASN A 1 196 ? 10.531 -1.469 5.388 1.00 96.56 196 ASN A CA 1
ATOM 1562 C C . ASN A 1 196 ? 11.990 -1.157 5.015 1.00 96.56 196 ASN A C 1
ATOM 1564 O O . ASN A 1 196 ? 12.786 -0.787 5.874 1.00 96.56 196 ASN A O 1
ATOM 1568 N N . HIS A 1 197 ? 12.361 -1.350 3.750 1.00 98.06 197 HIS A N 1
ATOM 1569 C CA . HIS A 1 197 ? 13.714 -1.054 3.262 1.00 98.06 197 HIS A CA 1
ATOM 1570 C C . HIS A 1 197 ? 13.999 0.451 3.196 1.00 98.06 197 HIS A C 1
ATOM 1572 O O . HIS A 1 197 ? 15.128 0.874 3.429 1.00 98.06 197 HIS A O 1
ATOM 1578 N N . ASN A 1 198 ? 12.984 1.259 2.882 1.00 98.00 198 ASN A N 1
ATOM 1579 C CA . ASN A 1 198 ? 13.062 2.712 2.968 1.00 98.00 198 ASN A CA 1
ATOM 1580 C C . ASN A 1 198 ? 11.696 3.299 3.344 1.00 98.00 198 ASN A C 1
ATOM 1582 O O . ASN A 1 198 ? 10.657 2.776 2.931 1.00 98.00 198 ASN A O 1
ATOM 1586 N N . LEU A 1 199 ? 11.698 4.360 4.152 1.00 95.88 199 LEU A N 1
ATOM 1587 C CA . LEU A 1 199 ? 10.490 4.974 4.704 1.00 95.88 199 LEU A CA 1
ATOM 1588 C C . LEU A 1 199 ? 10.083 6.291 4.046 1.00 95.88 199 LEU A C 1
ATOM 1590 O O . LEU A 1 199 ? 8.938 6.699 4.207 1.00 95.88 199 LEU A O 1
ATOM 1594 N N . THR A 1 200 ? 10.991 6.955 3.333 1.00 97.19 200 THR A N 1
ATOM 1595 C CA . THR A 1 200 ? 10.758 8.310 2.821 1.00 97.19 200 THR A CA 1
ATOM 1596 C C . THR A 1 200 ? 10.428 8.292 1.334 1.00 97.19 200 THR A C 1
ATOM 1598 O O . THR A 1 200 ? 10.766 7.344 0.620 1.00 97.19 200 THR A O 1
ATOM 1601 N N . TYR A 1 201 ? 9.797 9.364 0.851 1.00 96.62 201 TYR A N 1
ATOM 1602 C CA . TYR A 1 201 ? 9.448 9.539 -0.561 1.00 96.62 201 TYR A CA 1
ATOM 1603 C C . TYR A 1 201 ? 10.704 9.492 -1.448 1.00 96.62 201 TYR A C 1
ATOM 1605 O O . TYR A 1 201 ? 10.856 8.607 -2.290 1.00 96.62 201 TYR A O 1
ATOM 1613 N N . ALA A 1 202 ? 11.673 10.375 -1.174 1.00 97.88 202 ALA A N 1
ATOM 1614 C CA . ALA A 1 202 ? 12.945 10.440 -1.896 1.00 97.88 202 ALA A CA 1
ATOM 1615 C C . ALA A 1 202 ? 13.783 9.159 -1.759 1.00 97.88 202 ALA A C 1
ATOM 1617 O O . ALA A 1 202 ? 14.381 8.684 -2.729 1.00 97.88 202 ALA A O 1
ATOM 1618 N N . GLY A 1 203 ? 13.804 8.562 -0.566 1.00 98.44 203 GLY A N 1
ATOM 1619 C CA . GLY A 1 203 ? 14.544 7.331 -0.321 1.00 98.44 203 GLY A CA 1
ATOM 1620 C C . GLY A 1 203 ? 13.933 6.121 -1.029 1.00 98.44 203 GLY A C 1
ATOM 1621 O O . GLY A 1 203 ? 14.673 5.252 -1.483 1.00 98.44 203 GLY A O 1
ATOM 1622 N N . SER A 1 204 ? 12.609 6.080 -1.193 1.00 98.56 204 SER A N 1
ATOM 1623 C CA . SER A 1 204 ? 11.919 5.024 -1.943 1.00 98.56 204 SER A CA 1
ATOM 1624 C C . SER A 1 204 ? 12.200 5.118 -3.448 1.00 98.56 204 SER A C 1
ATOM 1626 O O . SER A 1 204 ? 12.484 4.092 -4.065 1.00 98.56 204 SER A O 1
ATOM 1628 N N . MET A 1 205 ? 12.234 6.324 -4.031 1.00 98.38 205 MET A N 1
ATOM 1629 C CA . MET A 1 205 ? 12.688 6.515 -5.422 1.00 98.38 205 MET A CA 1
ATOM 1630 C C . MET A 1 205 ? 14.165 6.130 -5.588 1.00 98.38 205 MET A C 1
ATOM 1632 O O . MET A 1 205 ? 14.536 5.406 -6.508 1.00 98.38 205 MET A O 1
ATOM 1636 N N . THR A 1 206 ? 15.016 6.536 -4.642 1.00 98.62 206 THR A N 1
ATOM 1637 C CA . THR A 1 206 ? 16.437 6.148 -4.642 1.00 98.62 206 THR A CA 1
ATOM 1638 C C . THR A 1 206 ? 16.601 4.629 -4.567 1.00 98.62 206 THR A C 1
ATOM 1640 O O . THR A 1 206 ? 17.461 4.059 -5.238 1.00 98.62 206 THR A O 1
ATOM 1643 N N . LEU A 1 207 ? 15.774 3.952 -3.765 1.00 98.69 207 LEU A N 1
ATOM 1644 C CA . LEU A 1 207 ? 15.774 2.496 -3.659 1.00 98.69 207 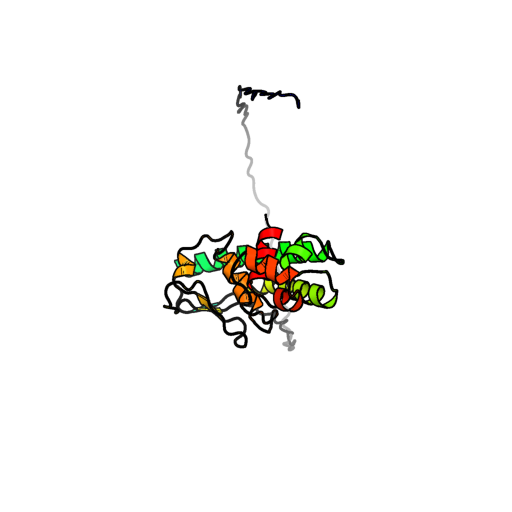LEU A CA 1
ATOM 1645 C C . LEU A 1 207 ? 15.366 1.832 -4.980 1.00 98.69 207 LEU A C 1
ATOM 1647 O O . LEU A 1 207 ? 15.984 0.838 -5.350 1.00 98.69 207 LEU A O 1
ATOM 1651 N N . ALA A 1 208 ? 14.380 2.386 -5.691 1.00 98.75 208 ALA A N 1
ATOM 1652 C CA . ALA A 1 208 ? 13.952 1.911 -7.007 1.00 98.75 208 ALA A CA 1
ATOM 1653 C C . ALA A 1 208 ? 15.093 1.942 -8.031 1.00 98.75 208 ALA A C 1
ATOM 1655 O O . ALA A 1 208 ? 15.305 0.959 -8.734 1.00 98.75 208 ALA A O 1
ATOM 1656 N N . VAL A 1 209 ? 15.885 3.017 -8.041 1.00 98.25 209 VAL A N 1
ATOM 1657 C CA . VAL A 1 209 ? 17.068 3.137 -8.908 1.00 98.25 209 VAL A CA 1
ATOM 1658 C C . VAL A 1 209 ? 18.175 2.164 -8.491 1.00 98.25 209 VAL A C 1
ATOM 1660 O O . VAL A 1 209 ? 18.728 1.454 -9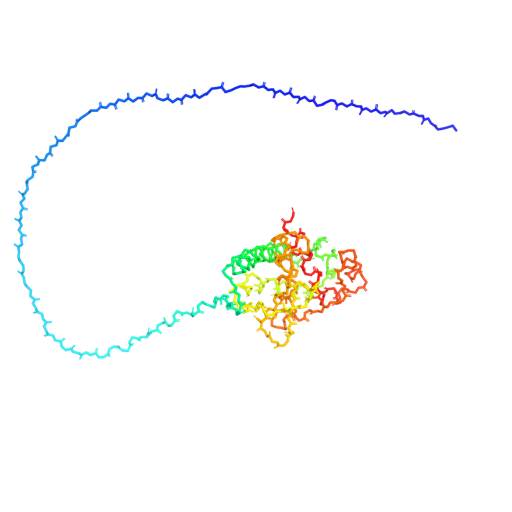.325 1.00 98.25 209 VAL A O 1
ATOM 1663 N N . LYS A 1 210 ? 18.512 2.112 -7.197 1.00 98.44 210 LYS A N 1
ATOM 1664 C CA . LYS A 1 210 ? 19.677 1.347 -6.712 1.00 98.44 210 LYS A CA 1
ATOM 1665 C C . LYS A 1 210 ? 19.433 -0.156 -6.608 1.00 98.44 210 LYS A C 1
ATOM 1667 O O . LYS A 1 210 ? 20.374 -0.939 -6.689 1.00 98.44 210 LYS A O 1
ATOM 1672 N N . SER A 1 211 ? 18.204 -0.570 -6.319 1.00 98.50 211 SER A N 1
ATOM 1673 C CA . SER A 1 211 ? 17.864 -1.972 -6.088 1.00 98.50 211 SER A CA 1
ATOM 1674 C C . SER A 1 211 ? 16.380 -2.235 -6.381 1.00 98.50 211 SER A C 1
ATOM 1676 O O . SER A 1 211 ? 15.579 -2.354 -5.448 1.00 98.50 211 SER A O 1
ATOM 1678 N N . PRO A 1 212 ? 16.006 -2.394 -7.666 1.00 98.56 212 PRO A N 1
ATOM 1679 C CA . PRO A 1 212 ? 14.641 -2.729 -8.083 1.00 98.56 212 PRO A CA 1
ATOM 1680 C C . PRO A 1 212 ? 14.051 -3.932 -7.328 1.00 98.56 212 PRO A C 1
ATOM 1682 O O . PRO A 1 212 ? 12.894 -3.916 -6.907 1.00 98.56 212 PRO A O 1
ATOM 1685 N N . THR A 1 213 ? 14.870 -4.957 -7.058 1.00 98.38 213 THR A N 1
ATOM 1686 C CA . THR A 1 213 ? 14.467 -6.134 -6.272 1.00 98.38 213 THR A CA 1
ATOM 1687 C C . THR A 1 213 ? 14.044 -5.770 -4.849 1.00 98.38 213 THR A C 1
ATOM 1689 O O . THR A 1 213 ? 13.041 -6.285 -4.366 1.00 98.38 213 THR A O 1
ATOM 1692 N N . LYS A 1 214 ? 14.750 -4.856 -4.169 1.00 98.69 214 LYS A N 1
ATOM 1693 C CA . LYS A 1 214 ? 14.328 -4.370 -2.844 1.00 98.69 214 LYS A CA 1
ATOM 1694 C C . LYS A 1 214 ? 13.147 -3.412 -2.943 1.00 98.69 214 LYS A C 1
ATOM 1696 O O . LYS A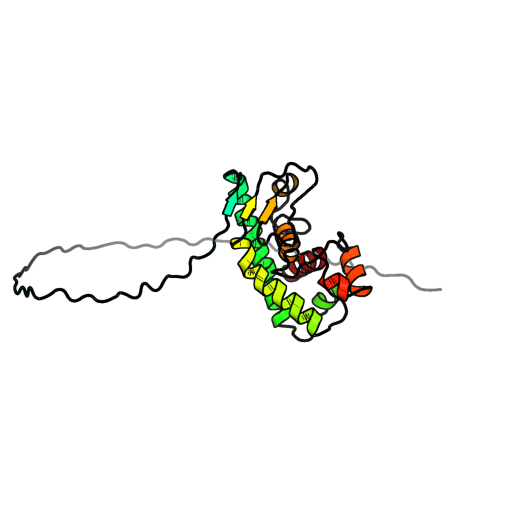 1 214 ? 12.306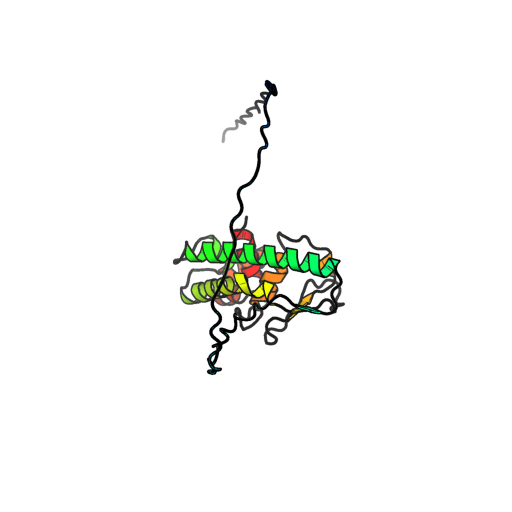 -3.418 -2.053 1.00 98.69 214 LYS A O 1
ATOM 1701 N N . ALA A 1 215 ? 13.055 -2.612 -4.003 1.00 98.81 215 ALA A N 1
ATOM 1702 C CA . ALA A 1 215 ? 11.961 -1.662 -4.185 1.00 98.81 215 ALA A CA 1
ATOM 1703 C C . ALA A 1 215 ? 10.601 -2.363 -4.307 1.00 98.81 215 ALA A C 1
ATOM 1705 O O . ALA A 1 215 ? 9.654 -1.971 -3.624 1.00 98.81 215 ALA A O 1
ATOM 1706 N N . ILE A 1 216 ? 10.511 -3.466 -5.063 1.00 98.69 216 ILE A N 1
ATOM 1707 C CA . ILE A 1 216 ? 9.273 -4.264 -5.113 1.00 98.69 216 ILE A CA 1
ATOM 1708 C C . ILE A 1 216 ? 8.956 -4.981 -3.795 1.00 98.69 216 ILE A C 1
ATOM 1710 O O . ILE A 1 216 ? 7.814 -5.347 -3.554 1.00 98.69 216 ILE A O 1
ATOM 1714 N N . TYR A 1 217 ? 9.935 -5.168 -2.912 1.00 98.69 217 TYR A N 1
ATOM 1715 C CA . TYR A 1 217 ? 9.700 -5.672 -1.561 1.00 98.69 217 TYR A CA 1
ATOM 1716 C C . TYR A 1 217 ? 9.711 -4.5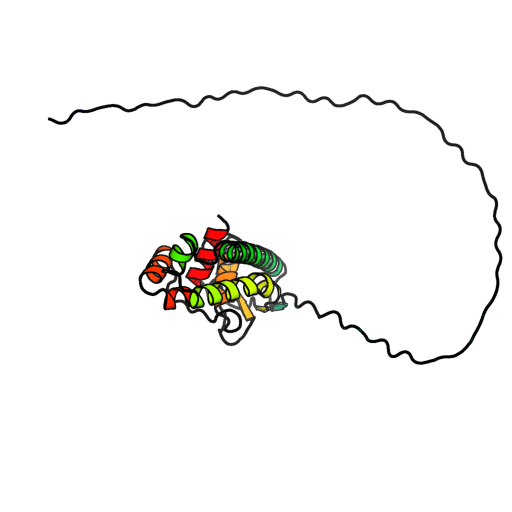55 -0.513 1.00 98.69 217 TYR A C 1
ATOM 1718 O O . TYR A 1 217 ? 9.759 -4.848 0.676 1.00 98.69 217 TYR A O 1
ATOM 1726 N N . ASN A 1 218 ? 9.605 -3.281 -0.905 1.00 98.88 218 ASN A N 1
ATOM 1727 C CA . ASN A 1 218 ? 9.451 -2.169 0.026 1.00 98.88 218 ASN A CA 1
ATOM 1728 C C . ASN A 1 218 ? 7.989 -1.717 0.099 1.00 98.88 218 ASN A C 1
ATOM 1730 O O . ASN A 1 218 ? 7.371 -1.340 -0.902 1.00 98.88 218 ASN A O 1
ATOM 1734 N N . ALA A 1 219 ? 7.444 -1.708 1.311 1.00 98.75 219 ALA A N 1
ATOM 1735 C CA . ALA A 1 219 ? 6.048 -1.378 1.551 1.00 98.75 219 ALA A CA 1
ATOM 1736 C C . ALA A 1 219 ? 5.720 0.074 1.151 1.00 98.75 219 ALA A C 1
ATOM 1738 O O . ALA A 1 219 ? 4.646 0.341 0.613 1.00 98.75 219 ALA A O 1
ATOM 1739 N N . ASN A 1 220 ? 6.655 1.012 1.360 1.00 98.62 220 ASN A N 1
ATOM 1740 C CA . ASN A 1 220 ? 6.437 2.417 1.001 1.00 98.62 220 ASN A CA 1
ATOM 1741 C C . ASN A 1 220 ? 6.501 2.671 -0.503 1.00 98.62 220 ASN A C 1
ATOM 1743 O O . ASN A 1 220 ? 5.740 3.504 -0.976 1.00 98.62 220 ASN A O 1
ATOM 1747 N N . ASN A 1 221 ? 7.309 1.930 -1.272 1.00 98.88 221 ASN A N 1
ATOM 1748 C CA . ASN A 1 221 ? 7.281 2.037 -2.737 1.00 98.88 221 ASN A CA 1
ATOM 1749 C C . ASN A 1 221 ? 5.879 1.728 -3.286 1.00 98.88 221 ASN A C 1
ATOM 1751 O O . ASN A 1 221 ? 5.398 2.439 -4.159 1.00 98.88 221 ASN A O 1
ATOM 1755 N N . HIS A 1 222 ? 5.179 0.742 -2.714 1.00 98.88 222 HIS A N 1
ATOM 1756 C CA . HIS A 1 222 ? 3.790 0.447 -3.081 1.00 98.88 222 HIS A CA 1
ATOM 1757 C C . HIS A 1 222 ? 2.820 1.552 -2.664 1.00 98.88 222 HIS A C 1
ATOM 1759 O O . HIS A 1 222 ? 1.959 1.940 -3.447 1.00 98.88 222 HIS A O 1
ATOM 1765 N N . ALA A 1 223 ? 2.950 2.061 -1.439 1.00 98.44 223 ALA A N 1
ATOM 1766 C CA . ALA A 1 223 ? 2.065 3.107 -0.945 1.00 98.44 223 ALA A CA 1
ATOM 1767 C C . ALA A 1 223 ? 2.230 4.420 -1.736 1.00 98.44 223 ALA A C 1
ATOM 1769 O O . ALA A 1 223 ? 1.229 5.033 -2.102 1.00 98.44 223 ALA A O 1
ATOM 1770 N N . TYR A 1 224 ? 3.463 4.804 -2.085 1.00 98.69 224 TYR A N 1
ATOM 1771 C CA . TYR A 1 224 ? 3.725 5.968 -2.934 1.00 98.69 224 TYR A CA 1
ATOM 1772 C C . TYR A 1 224 ? 3.292 5.763 -4.384 1.00 98.69 224 TYR A C 1
ATOM 1774 O O . TYR A 1 224 ? 2.636 6.646 -4.923 1.00 98.69 224 TYR A O 1
ATOM 1782 N N . PHE A 1 225 ? 3.562 4.597 -4.983 1.00 98.81 225 PHE A N 1
ATOM 1783 C CA . PHE A 1 225 ? 3.020 4.269 -6.305 1.00 98.81 225 PHE A CA 1
ATOM 1784 C C . PHE A 1 225 ? 1.497 4.418 -6.319 1.00 98.81 225 PHE A C 1
ATOM 1786 O O . PHE A 1 225 ? 0.948 5.047 -7.215 1.00 98.81 225 PHE A O 1
ATOM 1793 N N . SER A 1 226 ? 0.819 3.917 -5.282 1.00 98.19 226 SER A N 1
ATOM 1794 C CA . SER A 1 226 ? -0.639 3.988 -5.208 1.00 98.19 226 SER A CA 1
ATOM 1795 C C . SER A 1 226 ? -1.197 5.394 -5.076 1.00 98.19 226 SER A C 1
ATOM 1797 O O . SER A 1 226 ? -2.246 5.693 -5.646 1.00 98.19 226 SER A O 1
ATOM 1799 N N . LEU A 1 227 ? -0.463 6.264 -4.387 1.00 95.44 227 LEU A N 1
ATOM 1800 C CA . LEU A 1 227 ? -0.817 7.665 -4.276 1.00 95.44 227 LEU A CA 1
ATOM 1801 C C . LEU A 1 227 ? -0.627 8.387 -5.614 1.00 95.44 227 LEU A C 1
ATOM 1803 O O . LEU A 1 227 ? -1.557 9.031 -6.081 1.00 95.44 227 LEU A O 1
ATOM 1807 N N . ASP A 1 228 ? 0.534 8.225 -6.248 1.00 96.31 228 ASP A N 1
ATOM 1808 C CA . ASP A 1 228 ? 0.858 8.893 -7.513 1.00 96.31 228 ASP A CA 1
ATOM 1809 C C . ASP A 1 228 ? -0.010 8.393 -8.689 1.00 96.31 228 ASP A C 1
ATOM 1811 O O . ASP A 1 228 ? -0.168 9.098 -9.675 1.00 96.31 228 ASP A O 1
ATOM 1815 N N . THR A 1 229 ? -0.592 7.186 -8.612 1.00 91.88 229 THR A N 1
ATOM 1816 C CA . THR A 1 229 ? -1.592 6.720 -9.601 1.00 91.88 229 THR A CA 1
ATOM 1817 C C . THR A 1 229 ? -2.975 7.352 -9.420 1.00 91.88 229 THR A C 1
ATOM 1819 O O . THR A 1 229 ? -3.855 7.153 -10.257 1.00 91.88 229 THR A O 1
ATOM 1822 N N . HIS A 1 230 ? -3.207 8.027 -8.293 1.00 79.56 230 HIS A N 1
ATOM 1823 C CA . HIS A 1 230 ? -4.488 8.635 -7.941 1.00 79.56 230 HIS A CA 1
ATOM 1824 C C . HIS A 1 230 ? -4.479 10.170 -8.040 1.00 79.56 230 HIS A C 1
ATOM 1826 O O . HIS A 1 230 ? -5.553 10.767 -8.080 1.00 79.56 230 HIS A O 1
ATOM 1832 N N . THR A 1 231 ? -3.298 10.791 -8.051 1.00 68.81 231 THR A N 1
ATOM 1833 C CA . THR A 1 231 ? -3.088 12.234 -8.268 1.00 68.81 231 THR A CA 1
ATOM 1834 C C . THR A 1 231 ? -3.078 12.577 -9.745 1.00 68.81 231 THR A C 1
ATOM 1836 O O . THR A 1 231 ? -3.713 13.588 -10.106 1.00 68.81 231 THR A O 1
#

Foldseek 3Di:
DDDDDDDDDDDDDDDDDDDDDDDDDDDDDDDDDDDDDDDDDDDDDDDDDDDDDDPPPPPPPPPQQFEAEAPDDPLRVVLLVLQLVVLLVLLVLLLVVLVVCVQDDPLCCQQQNDDDNVLSVLLNQLSVCSNRLSRNAYEYAPAADPPDQWDDDQAPPRYIYGYDVQSVADSDDPPHNNLVSQLRSCCHVVRPNADAPDDDSVVSSVCSHPPSPNSSRHSNSRSVSSRVSVD

Sequence (231 aa):
MFAAATFVLSAAFLVSAGRPLSLKHGTRLNNSSLTNDLAAEVQMQERFASSQSALDHFSASPLRKHALYVHCDANQIIQIVQAFKIAQKYADSSYNHLKSNPSGSDLYTKWFGSFDTDRYNRVLKSFNRLRVYPSQFTYKCTCTKQKVISKVKQHEYGIVNLCPNFWILNVDGIYSRAFSIIREGTRFSKVLGTHNHNLTYAGSMTLAVKSPTKAIYNANNHAYFSLDTHT

InterPro domains:
  IPR024079 Metallopeptidase, catalytic domain superfamily [G3DSA:3.40.390.10] (68-230)
  IPR029463 Lysine-specific metallo-endopeptidase [PF14521] (98-226)
  IPR029463 Lysine-specific metallo-endopeptidase [SM01351] (96-227)
  IPR050414 Fungal secreted metalloproteinases M35 [PTHR37016] (54-226)